Protein AF-A0A4V5UTH3-F1 (afdb_monomer_lite)

Secondary structure (DSSP, 8-state):
-EEEEEEEE-HHHHHHHHHHHHHHHHHHHHHHS-SS--HHHHHHHHHHHHHHHHHHHHHHSEEEEEEEE-SSEEEEEEEE--TT--PPPEEEEGGGEEEEEEE--SSEEEEEEEETTS-EEEEEEETT--SSSHHHHHHHHHHHHHHHHHH-TTSS-PPEEPPPGGGSHHHHHHHHHHHHHHHHHHHHHHH-S-GGG--HHHHHHHHHHHHHHHHHHHHHHHHHHHT--

Structure (mmCIF, N/CA/C/O backbone):
data_AF-A0A4V5UTH3-F1
#
_entry.id   AF-A0A4V5UTH3-F1
#
loop_
_atom_site.group_PDB
_atom_site.id
_atom_site.type_symbol
_atom_site.label_atom_id
_atom_site.label_alt_id
_atom_site.label_comp_id
_atom_site.label_asym_id
_atom_site.label_entity_id
_atom_site.label_seq_id
_atom_site.pdbx_PDB_ins_code
_atom_site.Cartn_x
_atom_site.Cartn_y
_atom_site.Cartn_z
_atom_site.occupancy
_atom_site.B_iso_or_equiv
_atom_site.auth_seq_id
_atom_site.auth_comp_id
_atom_site.auth_asym_id
_atom_site.auth_atom_id
_atom_site.pdbx_PDB_model_num
ATOM 1 N N . MET A 1 1 ? -14.126 13.994 18.804 1.00 90.50 1 MET A N 1
ATOM 2 C CA . MET A 1 1 ? -14.246 13.824 17.344 1.00 90.50 1 MET A CA 1
ATOM 3 C C . MET A 1 1 ? -12.943 14.285 16.730 1.00 90.50 1 MET A C 1
ATOM 5 O O . MET A 1 1 ? -12.523 15.400 17.012 1.00 90.50 1 MET A O 1
ATOM 9 N N . GLU A 1 2 ? -12.288 13.422 15.968 1.00 95.31 2 GLU A N 1
ATOM 10 C CA . GLU A 1 2 ? -11.020 13.719 15.297 1.00 95.31 2 GLU A CA 1
ATOM 11 C C . GLU A 1 2 ? -11.187 13.451 13.804 1.00 95.31 2 GLU A C 1
ATOM 13 O O . GLU A 1 2 ? -11.768 12.434 13.429 1.00 95.31 2 GLU A O 1
ATOM 18 N N . THR A 1 3 ? -10.697 14.357 12.962 1.00 96.88 3 THR A N 1
ATOM 19 C CA . THR A 1 3 ? -10.793 14.242 11.504 1.00 96.88 3 THR A CA 1
ATOM 20 C C . THR A 1 3 ? -9.397 14.265 10.902 1.00 96.88 3 THR A C 1
ATOM 22 O O . THR A 1 3 ? -8.573 15.099 11.273 1.00 96.88 3 THR A O 1
ATOM 25 N N . PHE A 1 4 ? -9.146 13.357 9.963 1.00 97.56 4 PHE A N 1
ATOM 26 C CA . PHE A 1 4 ? -7.851 13.157 9.325 1.00 97.56 4 PHE A CA 1
ATOM 27 C C . PHE A 1 4 ? -8.005 13.200 7.814 1.00 97.56 4 PHE A C 1
ATOM 29 O O . PHE A 1 4 ? -8.786 12.440 7.238 1.00 97.56 4 PHE A O 1
ATOM 36 N N . GLN A 1 5 ? -7.222 14.052 7.162 1.00 97.38 5 GLN A N 1
ATOM 37 C CA . GLN A 1 5 ? -7.173 14.106 5.710 1.00 97.38 5 GLN A CA 1
ATOM 38 C C . GLN A 1 5 ? -5.957 13.334 5.206 1.00 97.38 5 GLN A C 1
ATOM 40 O O . GLN A 1 5 ? -4.813 13.657 5.527 1.00 97.38 5 GLN A O 1
ATOM 45 N N . ILE A 1 6 ? -6.208 12.284 4.426 1.00 96.94 6 ILE A N 1
ATOM 46 C CA . ILE A 1 6 ? -5.198 11.307 4.018 1.00 96.94 6 ILE A CA 1
ATOM 47 C C . ILE A 1 6 ? -5.180 11.176 2.501 1.00 96.94 6 ILE A C 1
ATOM 49 O O . ILE A 1 6 ? -6.219 10.985 1.863 1.00 96.94 6 ILE A O 1
ATOM 53 N N . ARG A 1 7 ? -3.980 11.205 1.916 1.00 95.50 7 ARG A N 1
ATOM 54 C CA . ARG A 1 7 ? -3.784 10.933 0.491 1.00 95.50 7 ARG A CA 1
ATOM 55 C C . ARG A 1 7 ? -3.620 9.438 0.268 1.00 95.50 7 ARG A C 1
ATOM 57 O O . ARG A 1 7 ? -2.515 8.890 0.277 1.00 95.50 7 ARG A O 1
ATOM 64 N N . ALA A 1 8 ? -4.744 8.776 0.027 1.00 94.81 8 ALA A N 1
ATOM 65 C CA . ALA A 1 8 ? -4.757 7.383 -0.375 1.00 94.81 8 ALA A CA 1
ATOM 66 C C . ALA A 1 8 ? -4.017 7.198 -1.711 1.00 94.81 8 ALA A C 1
ATOM 68 O O . ALA A 1 8 ? -4.110 8.004 -2.636 1.00 94.81 8 ALA A O 1
ATOM 69 N N . SER A 1 9 ? -3.270 6.111 -1.820 1.00 94.44 9 SER A N 1
ATOM 70 C CA . SER A 1 9 ? -2.536 5.716 -3.015 1.00 94.44 9 SER A CA 1
ATOM 71 C C . SER A 1 9 ? -3.042 4.371 -3.528 1.00 94.44 9 SER A C 1
ATOM 73 O O . SER A 1 9 ? -3.652 3.601 -2.794 1.00 94.44 9 SER A O 1
ATOM 75 N N . SER A 1 10 ? -2.800 4.058 -4.796 1.00 93.31 10 SER A N 1
ATOM 76 C CA . SER A 1 10 ? -3.068 2.732 -5.355 1.00 93.31 10 SER A CA 1
ATOM 77 C C . SER A 1 10 ? -1.816 2.218 -6.044 1.00 93.31 10 SER A C 1
ATOM 79 O O . SER A 1 10 ? -1.471 2.674 -7.131 1.00 93.31 10 SER A O 1
ATOM 81 N N . TRP A 1 11 ? -1.131 1.252 -5.428 1.00 91.00 11 TRP A N 1
ATOM 82 C CA . TRP A 1 11 ? 0.075 0.661 -6.014 1.00 91.00 11 TRP A CA 1
ATOM 83 C C . TRP A 1 11 ? -0.220 -0.027 -7.359 1.00 91.00 11 TRP A C 1
ATOM 85 O O . TRP A 1 11 ? 0.620 -0.014 -8.252 1.00 91.00 11 TRP A O 1
ATOM 95 N N . VAL A 1 12 ? -1.433 -0.567 -7.538 1.00 91.31 12 VAL A N 1
ATOM 96 C CA . VAL A 1 12 ? -1.862 -1.193 -8.799 1.00 91.31 12 VAL A CA 1
ATOM 97 C C . VAL A 1 12 ? -1.963 -0.145 -9.904 1.00 91.31 12 VAL A C 1
ATOM 99 O O . VAL A 1 12 ? -1.345 -0.304 -10.951 1.00 91.31 12 VAL A O 1
ATOM 102 N N . ILE A 1 13 ? -2.686 0.955 -9.664 1.00 93.06 13 ILE A N 1
ATOM 103 C CA . ILE A 1 13 ? -2.828 2.035 -10.657 1.00 93.06 13 ILE A CA 1
ATOM 104 C C . ILE A 1 13 ? -1.477 2.699 -10.924 1.00 93.06 13 ILE A C 1
ATOM 106 O O . ILE A 1 13 ? -1.188 3.053 -12.066 1.00 93.06 13 ILE A O 1
ATOM 110 N N . TYR A 1 14 ? -0.635 2.818 -9.896 1.00 92.38 14 TYR A N 1
ATOM 111 C CA . TYR A 1 14 ? 0.730 3.312 -10.024 1.00 92.38 14 TYR A CA 1
ATOM 112 C C . TYR A 1 14 ? 1.531 2.466 -11.021 1.00 92.38 14 TYR A C 1
ATOM 114 O O . TYR A 1 14 ? 2.043 3.004 -11.999 1.00 92.38 14 TYR A O 1
ATOM 122 N N . ILE A 1 15 ? 1.584 1.142 -10.832 1.00 90.69 15 ILE A N 1
ATOM 123 C CA . ILE A 1 15 ? 2.311 0.238 -11.737 1.00 90.69 15 ILE A CA 1
ATOM 124 C C . ILE A 1 15 ? 1.692 0.248 -13.136 1.00 90.69 15 ILE A C 1
ATOM 126 O O . ILE A 1 15 ? 2.420 0.364 -14.117 1.00 90.69 15 ILE A O 1
ATOM 130 N N . LEU A 1 16 ? 0.363 0.176 -13.248 1.00 93.19 16 LEU A N 1
ATOM 131 C CA . LEU A 1 16 ? -0.318 0.182 -14.545 1.00 93.19 16 LEU A CA 1
ATOM 132 C C . LEU A 1 16 ? -0.049 1.471 -15.323 1.00 93.19 16 LEU A C 1
ATOM 134 O O . LEU A 1 16 ? 0.238 1.415 -16.517 1.00 93.19 16 LEU A O 1
ATOM 138 N N . THR A 1 17 ? -0.088 2.624 -14.655 1.00 93.44 17 THR A N 1
ATOM 139 C CA . THR A 1 17 ? 0.210 3.917 -15.283 1.00 93.44 17 THR A CA 1
ATOM 140 C C . THR A 1 17 ? 1.672 3.987 -15.704 1.00 93.44 17 THR A C 1
ATOM 142 O O . THR A 1 17 ? 1.956 4.386 -16.828 1.00 93.44 17 THR A O 1
ATOM 145 N N . LEU A 1 18 ? 2.595 3.549 -14.841 1.00 92.94 18 LEU A N 1
ATOM 146 C CA . LEU A 1 18 ? 4.021 3.507 -15.155 1.00 92.94 18 LEU A CA 1
ATOM 147 C C . LEU A 1 18 ? 4.288 2.659 -16.407 1.00 92.94 18 LEU A C 1
ATOM 149 O O . LEU A 1 18 ? 4.918 3.135 -17.348 1.00 92.94 18 LEU A O 1
ATOM 153 N N . LEU A 1 19 ? 3.764 1.430 -16.440 1.00 92.50 19 LEU A N 1
ATOM 154 C CA . LEU A 1 19 ? 3.909 0.532 -17.584 1.00 92.50 19 LEU A CA 1
ATOM 155 C C . LEU A 1 19 ? 3.284 1.134 -18.842 1.00 92.50 19 LEU A C 1
ATOM 157 O O . LEU A 1 19 ? 3.917 1.134 -19.892 1.00 92.50 19 LEU A O 1
ATOM 161 N N . THR A 1 20 ? 2.077 1.692 -18.735 1.00 93.44 20 THR A N 1
ATOM 162 C CA . THR A 1 20 ? 1.381 2.300 -19.876 1.00 93.44 20 THR A CA 1
ATOM 163 C C . THR A 1 20 ? 2.194 3.445 -20.471 1.00 93.44 20 THR A C 1
ATOM 165 O O . THR A 1 20 ? 2.377 3.484 -21.683 1.00 93.44 20 THR A O 1
ATOM 168 N N . VAL A 1 21 ? 2.734 4.343 -19.641 1.00 93.81 21 VAL A N 1
ATOM 169 C CA . VAL A 1 21 ? 3.547 5.469 -20.125 1.00 93.81 21 VAL A CA 1
ATOM 170 C C . VAL A 1 21 ? 4.847 4.988 -20.762 1.00 93.81 21 VAL A C 1
ATOM 172 O O . VAL A 1 21 ? 5.210 5.483 -21.826 1.00 93.81 21 VAL A O 1
ATOM 175 N N . ILE A 1 22 ? 5.529 4.011 -20.157 1.00 90.75 22 ILE A N 1
ATOM 176 C CA . ILE A 1 22 ? 6.773 3.465 -20.711 1.00 90.75 22 ILE A CA 1
ATOM 177 C C . ILE A 1 22 ? 6.501 2.785 -22.054 1.00 90.75 22 ILE A C 1
ATOM 179 O O . ILE A 1 22 ? 7.121 3.146 -23.048 1.00 90.75 22 ILE A O 1
ATOM 183 N N . PHE A 1 23 ? 5.550 1.850 -22.124 1.00 92.31 23 PHE A N 1
ATOM 184 C CA . PHE A 1 23 ? 5.283 1.103 -23.353 1.00 92.31 23 PHE A CA 1
ATOM 185 C C . PHE A 1 23 ? 4.716 1.984 -24.465 1.00 92.31 23 PHE A C 1
ATOM 187 O O . PHE A 1 23 ? 5.217 1.932 -25.587 1.00 92.31 23 PHE A O 1
ATOM 194 N N . ALA A 1 24 ? 3.711 2.815 -24.170 1.00 92.50 24 ALA A N 1
ATOM 195 C CA . ALA A 1 24 ? 3.137 3.711 -25.170 1.00 92.50 24 ALA A CA 1
ATOM 196 C C . ALA A 1 24 ? 4.160 4.759 -25.622 1.00 92.50 24 ALA A C 1
ATOM 198 O O . ALA A 1 24 ? 4.296 5.015 -26.816 1.00 92.50 24 ALA A O 1
ATOM 199 N N . GLY A 1 25 ? 4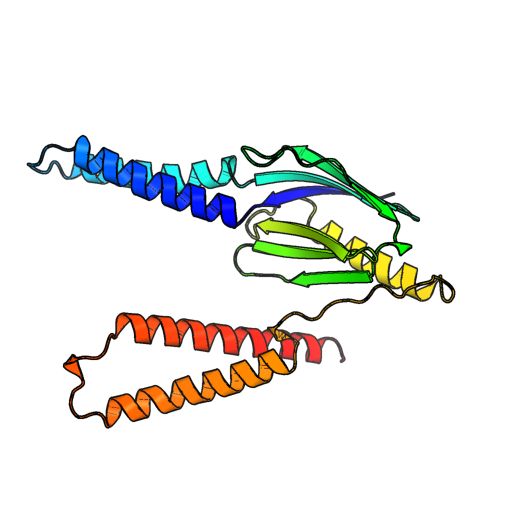.929 5.315 -24.684 1.00 89.81 25 GLY A N 1
ATOM 200 C CA . GLY A 1 25 ? 5.989 6.270 -24.974 1.00 89.81 25 GLY A CA 1
ATOM 201 C C . GLY A 1 25 ? 7.100 5.675 -25.837 1.00 89.81 25 GLY A C 1
ATOM 202 O O . GLY A 1 25 ? 7.508 6.292 -26.818 1.00 89.81 25 GLY A O 1
ATOM 203 N N . SER A 1 26 ? 7.555 4.457 -25.531 1.00 85.69 26 SER A N 1
ATOM 204 C CA . SER A 1 26 ? 8.548 3.746 -26.341 1.00 85.69 26 SER A CA 1
ATOM 205 C C . SER A 1 26 ? 8.012 3.384 -27.726 1.00 85.69 26 SER A C 1
ATOM 207 O O . SER A 1 26 ? 8.719 3.588 -28.709 1.00 85.69 26 SER A O 1
ATOM 209 N N . ALA A 1 27 ? 6.770 2.901 -27.831 1.00 88.31 27 ALA A N 1
ATOM 210 C CA . ALA A 1 27 ? 6.146 2.588 -29.117 1.00 88.31 27 ALA A CA 1
ATOM 211 C C . ALA A 1 27 ? 6.010 3.839 -30.000 1.00 88.31 27 ALA A C 1
ATOM 213 O O . ALA A 1 27 ? 6.376 3.804 -31.174 1.00 88.31 27 ALA A O 1
ATOM 214 N N . LEU A 1 28 ? 5.565 4.962 -29.423 1.00 86.94 28 LEU A N 1
ATOM 215 C CA . LEU A 1 28 ? 5.524 6.258 -30.106 1.00 86.94 28 LEU A CA 1
ATOM 216 C C . LEU A 1 28 ? 6.922 6.731 -30.505 1.00 86.94 28 LEU A C 1
ATOM 218 O O . LEU A 1 28 ? 7.105 7.214 -31.617 1.00 86.94 28 LEU A O 1
ATOM 222 N N . GLY A 1 29 ? 7.918 6.553 -29.635 1.00 85.00 29 GLY A N 1
ATOM 223 C CA . GLY A 1 29 ? 9.313 6.853 -29.945 1.00 85.00 29 GLY A CA 1
ATOM 224 C C . GLY A 1 29 ? 9.813 6.083 -31.165 1.00 85.00 29 GLY A C 1
ATOM 225 O O . GLY A 1 29 ? 10.377 6.686 -32.067 1.00 85.00 29 GLY A O 1
ATOM 226 N N . ILE A 1 30 ? 9.551 4.777 -31.239 1.00 83.31 30 ILE A N 1
ATOM 227 C CA . ILE A 1 30 ? 9.935 3.941 -32.388 1.00 83.31 30 ILE A CA 1
ATOM 228 C C . ILE A 1 30 ? 9.188 4.363 -33.660 1.00 83.31 30 ILE A C 1
ATOM 230 O O . ILE A 1 30 ? 9.788 4.411 -34.728 1.00 83.31 30 ILE A O 1
ATOM 234 N N . ALA A 1 31 ? 7.894 4.672 -33.554 1.00 84.44 31 ALA A N 1
ATOM 235 C CA . ALA A 1 31 ? 7.072 5.044 -34.704 1.00 84.44 31 ALA A CA 1
ATOM 236 C C . ALA A 1 31 ? 7.422 6.428 -35.279 1.00 84.44 31 ALA A C 1
ATOM 238 O O . ALA A 1 31 ? 7.286 6.642 -36.481 1.00 84.44 31 ALA A O 1
ATOM 239 N N . LEU A 1 32 ? 7.843 7.370 -34.428 1.00 81.19 32 LEU A N 1
ATOM 240 C CA . LEU A 1 32 ? 8.083 8.766 -34.806 1.00 81.19 32 LEU A CA 1
ATOM 241 C C . LEU A 1 32 ? 9.560 9.090 -35.067 1.00 81.19 32 LEU A C 1
ATOM 243 O O . LEU A 1 32 ? 9.848 10.072 -35.752 1.00 81.19 32 LEU A O 1
ATOM 247 N N . LEU A 1 33 ? 10.505 8.310 -34.533 1.00 78.38 33 LEU A N 1
ATOM 248 C CA . LEU A 1 33 ? 11.927 8.537 -34.779 1.00 78.38 33 LEU A CA 1
ATOM 249 C C . LEU A 1 33 ? 12.336 7.931 -36.131 1.00 78.38 33 LEU A C 1
ATOM 251 O O . LEU A 1 33 ? 12.177 6.725 -36.331 1.00 78.38 33 LEU A O 1
ATOM 255 N N . PRO A 1 34 ? 12.906 8.721 -37.060 1.00 66.12 34 PRO A N 1
ATOM 256 C CA . PRO A 1 34 ? 13.440 8.172 -38.298 1.00 66.12 34 PRO A CA 1
ATOM 257 C C . PRO A 1 34 ? 14.529 7.136 -37.988 1.00 66.12 34 PRO A C 1
ATOM 259 O O . PRO A 1 34 ? 15.362 7.327 -37.102 1.00 66.12 34 PRO A O 1
ATOM 262 N N . THR A 1 35 ? 14.553 6.047 -38.761 1.00 61.03 35 THR A N 1
ATOM 263 C CA . THR A 1 35 ? 15.472 4.903 -38.593 1.00 61.03 35 THR A CA 1
ATOM 264 C C . THR A 1 35 ? 16.959 5.276 -38.659 1.00 61.03 35 THR A C 1
ATOM 266 O O . THR A 1 35 ? 17.807 4.496 -38.230 1.00 61.03 35 THR A O 1
ATOM 269 N N . LYS A 1 36 ? 17.297 6.478 -39.148 1.00 61.94 36 LYS A N 1
ATOM 270 C CA . LYS A 1 36 ? 18.638 7.066 -39.053 1.00 61.94 36 LYS A CA 1
ATOM 271 C C . LYS A 1 36 ? 18.697 8.007 -37.849 1.00 61.94 36 LYS A C 1
ATOM 273 O O . LYS A 1 36 ? 18.163 9.113 -37.877 1.00 61.94 36 LYS A O 1
ATOM 278 N N . GLY A 1 37 ? 19.332 7.504 -36.792 1.00 65.44 37 GLY A N 1
ATOM 279 C CA . GLY A 1 37 ? 19.343 8.070 -35.450 1.00 65.44 37 GLY A CA 1
ATOM 280 C C . GLY A 1 37 ? 19.778 9.531 -35.371 1.00 65.44 37 GLY A C 1
ATOM 281 O O . GLY A 1 37 ? 20.871 9.900 -35.791 1.00 65.44 37 GLY A O 1
ATOM 282 N N . ASN A 1 38 ? 18.926 10.337 -34.741 1.00 79.88 38 ASN A N 1
ATOM 283 C CA . ASN A 1 38 ? 19.264 11.648 -34.206 1.00 79.88 38 ASN A CA 1
ATOM 284 C C . ASN A 1 38 ? 19.330 11.519 -32.668 1.00 79.88 38 ASN A C 1
ATOM 286 O O . ASN A 1 38 ? 18.280 11.553 -32.015 1.00 79.88 38 ASN A O 1
ATOM 290 N N . PRO A 1 39 ? 20.527 11.305 -32.079 1.00 82.62 39 PRO A N 1
ATOM 291 C CA . PRO A 1 39 ? 20.670 11.035 -30.648 1.00 82.62 39 PRO A CA 1
ATOM 292 C C . PRO A 1 39 ? 20.022 12.098 -29.740 1.00 82.62 39 PRO A C 1
ATOM 294 O O . PRO A 1 39 ? 19.340 11.702 -28.795 1.00 82.62 39 PRO A O 1
ATOM 297 N N . PRO A 1 40 ? 20.121 13.415 -30.028 1.00 87.25 40 PRO A N 1
ATOM 298 C CA . PRO A 1 40 ? 19.380 14.443 -29.295 1.00 87.25 40 PRO A CA 1
ATOM 299 C C . PRO A 1 40 ? 17.872 14.191 -29.162 1.00 87.25 40 PRO A C 1
ATOM 301 O O . PRO A 1 40 ? 17.319 14.343 -28.073 1.00 87.25 40 PRO A O 1
ATOM 304 N N . VAL A 1 41 ? 17.197 13.774 -30.237 1.00 84.25 41 VAL A N 1
ATOM 305 C CA . VAL A 1 41 ? 15.740 13.550 -30.213 1.00 84.25 41 VAL A CA 1
ATOM 306 C C . VAL A 1 41 ? 15.400 12.303 -29.393 1.00 84.25 41 VAL A C 1
ATOM 308 O O . VAL A 1 41 ? 14.452 12.318 -28.610 1.00 84.25 41 VAL A O 1
ATOM 311 N N . ALA A 1 42 ? 16.207 11.243 -29.502 1.00 83.81 42 ALA A N 1
ATOM 312 C CA . ALA A 1 42 ? 16.041 10.036 -28.691 1.00 83.81 42 ALA A CA 1
ATOM 313 C C . ALA A 1 42 ? 16.224 10.319 -27.186 1.00 83.81 42 ALA A C 1
ATOM 315 O O . ALA A 1 42 ? 15.452 9.827 -26.357 1.00 83.81 42 ALA A O 1
ATOM 316 N N . ILE A 1 43 ? 17.201 11.159 -26.830 1.00 87.56 43 ILE A N 1
ATOM 317 C CA . ILE A 1 43 ? 17.418 11.614 -25.450 1.00 87.56 43 ILE A CA 1
ATOM 318 C C . ILE A 1 43 ? 16.214 12.428 -24.963 1.00 87.56 43 ILE A C 1
ATOM 320 O O . ILE A 1 43 ? 15.677 12.133 -23.896 1.00 87.56 43 ILE A O 1
ATOM 324 N N . ALA A 1 44 ? 15.745 13.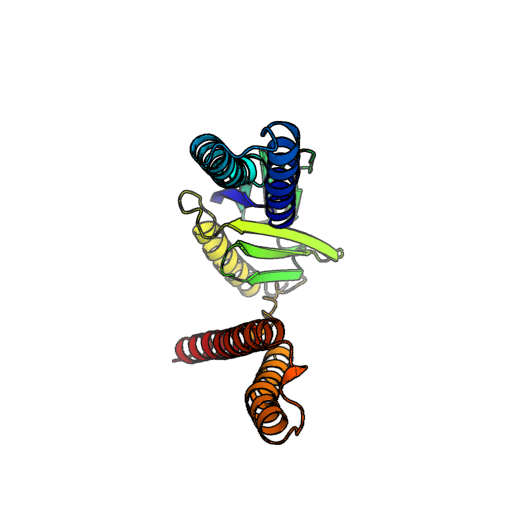403 -25.749 1.00 89.06 44 ALA A N 1
ATOM 325 C CA . ALA A 1 44 ? 14.588 14.222 -25.390 1.00 89.06 44 ALA A CA 1
ATOM 326 C C . ALA A 1 44 ? 13.329 13.369 -25.156 1.00 89.06 44 ALA A C 1
ATOM 328 O O . ALA A 1 44 ? 12.657 13.529 -24.139 1.00 89.06 44 ALA A O 1
ATOM 329 N N . MET A 1 45 ? 13.053 12.402 -26.037 1.00 88.06 45 MET A N 1
ATOM 330 C CA . MET A 1 45 ? 11.944 11.458 -25.869 1.00 88.06 45 MET A CA 1
ATOM 331 C C . MET A 1 45 ? 12.087 10.621 -24.599 1.00 88.06 45 MET A C 1
ATOM 333 O O . MET A 1 45 ? 11.120 10.454 -23.862 1.00 88.06 45 MET A O 1
ATOM 337 N N . THR A 1 46 ? 13.293 10.139 -24.295 1.00 88.25 46 THR A N 1
ATOM 338 C CA . THR A 1 46 ? 13.553 9.376 -23.066 1.00 88.25 46 THR A CA 1
ATOM 339 C C . THR A 1 46 ? 13.257 10.215 -21.821 1.00 88.25 46 THR A C 1
ATOM 341 O O . THR A 1 46 ? 12.590 9.738 -20.903 1.00 88.25 46 THR A O 1
ATOM 344 N N . ILE A 1 47 ? 13.675 11.485 -21.805 1.00 92.25 47 ILE A N 1
ATOM 345 C CA . ILE A 1 47 ? 13.372 12.425 -20.716 1.00 92.25 47 ILE A CA 1
ATOM 346 C C . ILE A 1 47 ? 11.859 12.624 -20.581 1.00 92.25 47 ILE A C 1
ATOM 348 O O . ILE A 1 47 ? 11.339 12.577 -19.467 1.00 92.25 47 ILE A O 1
ATOM 352 N N . VAL A 1 48 ? 11.140 12.794 -21.695 1.00 92.31 48 VAL A N 1
ATOM 353 C CA . VAL A 1 48 ? 9.676 12.941 -21.694 1.00 92.31 48 VAL A CA 1
ATOM 354 C C . VAL A 1 48 ? 8.987 11.682 -21.170 1.00 92.31 48 VAL A C 1
ATOM 356 O O . VAL A 1 48 ? 8.048 11.800 -20.390 1.00 92.31 48 VAL A O 1
ATOM 359 N N . ILE A 1 49 ? 9.454 10.484 -21.528 1.00 92.25 49 ILE A N 1
ATOM 360 C CA . ILE A 1 49 ? 8.887 9.220 -21.034 1.00 92.25 49 ILE A CA 1
ATOM 361 C C . ILE A 1 49 ? 9.120 9.078 -19.529 1.00 92.25 49 ILE A C 1
ATOM 363 O O . ILE A 1 49 ? 8.182 8.782 -18.792 1.00 92.25 49 ILE A O 1
ATOM 367 N N . ILE A 1 50 ? 10.346 9.317 -19.054 1.00 91.12 50 ILE A N 1
ATOM 368 C CA . ILE A 1 50 ? 10.687 9.214 -17.628 1.00 91.12 50 ILE A CA 1
ATOM 369 C C . ILE A 1 50 ? 9.919 10.263 -16.816 1.00 91.12 50 ILE A C 1
ATOM 371 O O . ILE A 1 50 ? 9.277 9.927 -15.818 1.00 91.12 50 ILE A O 1
ATOM 375 N N . GLY A 1 51 ? 9.940 11.523 -17.259 1.00 93.00 51 GLY A N 1
ATOM 376 C CA . GLY A 1 51 ? 9.193 12.610 -16.632 1.00 93.00 51 GLY A CA 1
ATOM 377 C C . GLY A 1 51 ? 7.691 12.333 -16.650 1.00 93.00 51 GLY A C 1
ATOM 378 O O . GLY A 1 51 ? 7.033 12.395 -15.614 1.00 93.00 51 GLY A O 1
ATOM 379 N N . GLY A 1 52 ? 7.155 11.931 -17.800 1.00 93.06 52 GLY A N 1
ATOM 380 C CA . GLY A 1 52 ? 5.761 11.541 -17.971 1.00 93.06 52 GLY A CA 1
ATOM 381 C C . GLY A 1 52 ? 5.357 10.414 -17.026 1.00 93.06 52 GLY A C 1
ATOM 382 O O . GLY A 1 52 ? 4.334 10.529 -16.360 1.00 93.06 52 GLY A O 1
ATOM 383 N N . ALA A 1 53 ? 6.170 9.364 -16.887 1.00 92.12 53 ALA A N 1
ATOM 384 C CA . ALA A 1 53 ? 5.887 8.256 -15.977 1.00 92.12 53 ALA A CA 1
ATOM 385 C C . ALA A 1 53 ? 5.874 8.726 -14.513 1.00 92.12 53 ALA A C 1
ATOM 387 O O . ALA A 1 53 ? 4.973 8.373 -13.745 1.00 92.12 53 ALA A O 1
ATOM 388 N N . PHE A 1 54 ? 6.829 9.577 -14.130 1.00 89.06 54 PHE A N 1
ATOM 389 C CA . PHE A 1 54 ? 6.898 10.144 -12.785 1.00 89.06 54 PHE A CA 1
ATOM 390 C C . PHE A 1 54 ? 5.681 11.021 -12.453 1.00 89.06 54 PHE A C 1
ATOM 392 O O . PHE A 1 54 ? 5.075 10.868 -11.391 1.00 89.06 54 PHE A O 1
ATOM 399 N N . TYR A 1 55 ? 5.284 11.921 -13.355 1.00 91.25 55 TYR A N 1
ATOM 400 C CA . TYR A 1 55 ? 4.160 12.825 -13.114 1.00 91.25 55 TYR A CA 1
ATOM 401 C C . TYR A 1 55 ? 2.805 12.131 -13.274 1.00 91.25 55 TYR A C 1
ATOM 403 O O . TYR A 1 55 ? 1.951 12.284 -12.404 1.00 91.25 55 TYR A O 1
ATOM 411 N N . ALA A 1 56 ? 2.600 11.326 -14.319 1.00 92.38 56 ALA A N 1
ATOM 412 C CA . ALA A 1 56 ? 1.32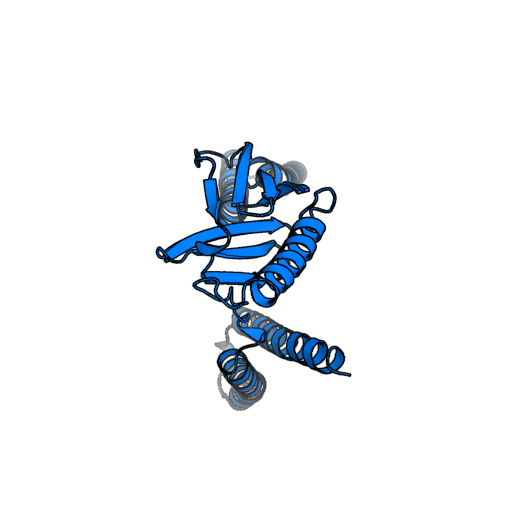0 10.666 -14.579 1.00 92.38 56 ALA A CA 1
ATOM 413 C C . ALA A 1 56 ? 0.898 9.768 -13.413 1.00 92.38 56 ALA A C 1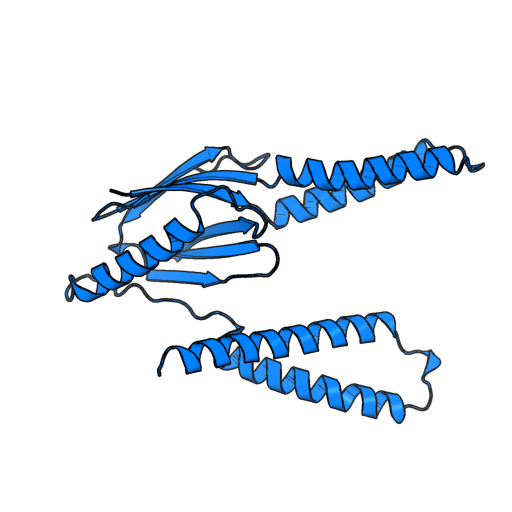
ATOM 415 O O . ALA A 1 56 ? -0.240 9.848 -12.956 1.00 92.38 56 ALA A O 1
ATOM 416 N N . THR A 1 57 ? 1.826 8.981 -12.860 1.00 90.25 57 THR A N 1
ATOM 417 C CA . THR A 1 57 ? 1.541 8.121 -11.700 1.00 90.25 57 THR A CA 1
ATOM 418 C C . THR A 1 57 ? 1.101 8.915 -10.470 1.00 90.25 57 THR A C 1
ATOM 420 O O . THR A 1 57 ? 0.270 8.446 -9.693 1.00 90.25 57 THR A O 1
ATOM 423 N N . ARG A 1 58 ? 1.599 10.146 -10.299 1.00 86.25 58 ARG A N 1
ATOM 424 C CA . ARG A 1 58 ? 1.188 11.043 -9.214 1.00 86.25 58 ARG A CA 1
ATOM 425 C C . ARG A 1 58 ? -0.255 11.526 -9.367 1.00 86.25 58 ARG A C 1
ATOM 427 O O . ARG A 1 58 ? -0.909 11.743 -8.350 1.00 86.25 58 ARG A O 1
ATOM 434 N N . PHE A 1 59 ? -0.737 11.693 -10.596 1.00 87.00 59 PHE A N 1
ATOM 435 C CA . PHE A 1 59 ? -2.103 12.140 -10.875 1.00 87.00 59 PHE A CA 1
ATOM 436 C C . PHE A 1 59 ? -3.111 10.991 -10.894 1.00 87.00 59 PHE A C 1
ATOM 438 O O . PHE A 1 59 ? -4.213 11.144 -10.380 1.00 87.00 59 PHE A O 1
ATOM 445 N N . THR A 1 60 ? -2.752 9.834 -11.449 1.00 90.81 60 THR A N 1
ATOM 446 C CA . THR A 1 60 ? -3.698 8.719 -11.620 1.00 90.81 60 THR A CA 1
ATOM 447 C C . THR A 1 60 ? -3.840 7.863 -10.365 1.00 90.81 60 THR A C 1
ATOM 449 O O . THR A 1 60 ? -4.930 7.379 -10.061 1.00 90.81 60 THR A O 1
ATOM 452 N N . ALA A 1 61 ? -2.744 7.661 -9.625 1.00 92.38 61 ALA A N 1
ATOM 453 C CA . ALA A 1 61 ? -2.677 6.693 -8.535 1.00 92.38 61 ALA A CA 1
ATOM 454 C C . ALA A 1 61 ? -2.934 7.296 -7.149 1.00 92.38 61 ALA A C 1
ATOM 456 O O . ALA A 1 61 ? -2.669 6.625 -6.150 1.00 92.38 61 ALA A O 1
ATOM 457 N N . ARG A 1 62 ? -3.418 8.541 -7.073 1.00 92.69 62 ARG A N 1
ATOM 458 C CA . ARG A 1 62 ? -3.734 9.232 -5.818 1.00 92.69 62 ARG A CA 1
ATOM 459 C C . ARG A 1 62 ? -5.227 9.506 -5.700 1.00 92.69 62 ARG A C 1
ATOM 461 O O . ARG A 1 62 ? -5.892 9.805 -6.681 1.00 92.69 62 ARG A O 1
ATOM 468 N N . ALA A 1 63 ? -5.711 9.421 -4.474 1.00 94.25 63 ALA A N 1
ATOM 469 C CA . ALA A 1 63 ? -7.051 9.772 -4.046 1.00 94.25 63 ALA A CA 1
ATOM 470 C C . ALA A 1 63 ? -6.948 10.557 -2.730 1.00 94.25 63 ALA A C 1
ATOM 472 O O . ALA A 1 63 ? -5.912 10.536 -2.062 1.00 94.25 63 ALA A O 1
ATOM 473 N N . MET A 1 64 ? -8.012 11.260 -2.362 1.00 95.38 64 MET A N 1
ATOM 474 C CA . MET A 1 64 ? -8.086 12.026 -1.123 1.00 95.38 64 MET A CA 1
ATOM 475 C C . MET A 1 64 ? -9.238 11.484 -0.287 1.00 95.38 64 MET A C 1
ATOM 477 O O . MET A 1 64 ? -10.373 11.420 -0.756 1.00 95.38 64 MET A O 1
ATOM 481 N N . THR A 1 65 ? -8.937 11.083 0.941 1.00 96.62 65 THR A N 1
ATOM 482 C CA . THR A 1 65 ? -9.912 10.522 1.876 1.00 96.62 65 THR A CA 1
ATOM 483 C C . THR A 1 65 ? -9.940 11.330 3.156 1.00 96.62 65 THR A C 1
ATOM 485 O O . THR A 1 65 ? -8.889 11.742 3.645 1.00 96.62 65 THR A O 1
ATOM 488 N N . GLU A 1 66 ? -11.126 11.506 3.711 1.00 97.81 66 GLU A N 1
ATOM 489 C CA . GLU A 1 66 ? -11.346 12.071 5.033 1.00 97.81 66 GLU A CA 1
ATOM 490 C C . GLU A 1 66 ? -11.816 10.954 5.960 1.00 97.81 66 GLU A C 1
ATOM 492 O O . GLU A 1 66 ? -12.781 10.254 5.658 1.00 97.81 66 GLU A O 1
ATOM 497 N N . TRP A 1 67 ? -11.095 10.762 7.059 1.00 97.56 67 TRP A N 1
ATOM 498 C CA . TRP A 1 67 ? -11.431 9.796 8.094 1.00 97.56 67 TRP A CA 1
ATOM 499 C C . TRP A 1 67 ? -11.846 10.549 9.344 1.00 97.56 67 TRP A C 1
ATOM 501 O O . TRP A 1 67 ? -11.044 11.294 9.903 1.00 97.56 67 TRP A O 1
ATOM 511 N N . THR A 1 68 ? -13.071 10.334 9.800 1.00 97.56 68 THR A N 1
ATOM 512 C CA . THR A 1 68 ? -13.574 10.915 11.041 1.00 97.56 68 THR A CA 1
ATOM 513 C C . THR A 1 68 ? -13.756 9.814 12.067 1.00 97.56 68 THR A C 1
ATOM 515 O O . THR A 1 68 ? -14.499 8.861 11.849 1.00 97.56 68 THR A O 1
ATOM 518 N N . ILE A 1 69 ? -13.067 9.957 13.196 1.00 95.69 69 ILE A N 1
ATOM 519 C CA . ILE A 1 69 ? -13.145 9.051 14.333 1.00 95.69 69 ILE A CA 1
ATOM 520 C C . ILE A 1 69 ? -13.964 9.718 15.441 1.00 95.69 69 ILE A C 1
ATOM 522 O O . ILE A 1 69 ? -13.618 10.792 15.955 1.00 95.69 69 ILE A O 1
ATOM 526 N N . THR A 1 70 ? -15.059 9.066 15.821 1.00 93.19 70 THR A N 1
ATOM 527 C CA . THR A 1 70 ? -15.904 9.448 16.958 1.00 93.19 70 THR A CA 1
ATOM 528 C C . THR A 1 70 ? -15.799 8.405 18.075 1.00 93.19 70 THR A C 1
ATOM 530 O O . THR A 1 70 ? -14.988 7.479 18.007 1.00 93.19 70 THR A O 1
ATOM 533 N N . GLU A 1 71 ? -16.591 8.568 19.134 1.00 88.88 71 GLU A N 1
ATOM 534 C CA . GLU A 1 71 ? -16.634 7.597 20.231 1.00 88.88 71 GLU A CA 1
ATOM 535 C C . GLU A 1 71 ? -17.213 6.246 19.793 1.00 88.88 71 GLU A C 1
ATOM 537 O O . GLU A 1 71 ? -16.715 5.220 20.240 1.00 88.88 71 GLU A O 1
ATOM 542 N N . ASN A 1 72 ? -18.181 6.236 18.867 1.00 88.81 72 ASN A N 1
ATOM 543 C CA . ASN A 1 72 ? -18.953 5.033 18.524 1.00 88.81 72 ASN A CA 1
ATOM 544 C C . ASN A 1 72 ? -18.726 4.538 17.089 1.00 88.81 72 ASN A C 1
ATOM 546 O O . ASN A 1 72 ? -18.889 3.349 16.809 1.00 88.81 72 ASN A O 1
ATOM 550 N N . GLU A 1 73 ? -18.354 5.437 16.181 1.00 94.19 73 GLU A N 1
ATOM 551 C CA . GLU A 1 73 ? -18.283 5.160 14.747 1.00 94.19 73 GLU A CA 1
ATOM 552 C C . GLU A 1 73 ? -17.057 5.779 14.075 1.00 94.19 73 GLU A C 1
ATOM 554 O O . GLU A 1 73 ? -16.464 6.760 14.550 1.00 94.19 73 GLU A O 1
ATOM 559 N N . ILE A 1 74 ? -16.715 5.193 12.931 1.00 95.75 74 ILE A N 1
ATOM 560 C CA . ILE A 1 74 ? -15.673 5.648 12.025 1.00 95.75 74 ILE A CA 1
ATOM 561 C C . ILE A 1 74 ? -16.301 5.894 10.661 1.00 95.75 74 ILE A C 1
ATOM 563 O O . ILE A 1 74 ? -16.845 4.986 10.028 1.00 95.75 74 ILE A O 1
ATOM 567 N N . GLN A 1 75 ? -16.160 7.126 10.187 1.00 97.12 75 GLN A N 1
ATOM 568 C CA . GLN A 1 75 ? -16.638 7.547 8.879 1.00 97.12 75 GLN A CA 1
ATOM 569 C C . GLN A 1 75 ? -15.454 7.723 7.927 1.00 97.12 75 GLN A C 1
ATOM 571 O O . GLN A 1 75 ? -14.454 8.354 8.270 1.00 97.12 75 GLN A O 1
ATOM 576 N N . LEU A 1 76 ? -15.576 7.180 6.720 1.00 97.00 76 LEU A N 1
ATOM 577 C CA . LEU A 1 76 ? -14.643 7.349 5.613 1.00 97.00 76 LEU A CA 1
ATOM 578 C C . LEU A 1 76 ? -15.370 8.030 4.458 1.00 97.00 76 LEU A C 1
ATOM 580 O O . LEU A 1 76 ? -16.280 7.447 3.869 1.00 97.00 76 LEU A O 1
ATOM 584 N N . ARG A 1 77 ? -14.909 9.223 4.088 1.00 97.12 77 ARG A N 1
ATOM 585 C CA . ARG A 1 77 ? -15.420 9.977 2.944 1.00 97.12 77 ARG A CA 1
ATOM 586 C C . ARG A 1 77 ? -14.374 10.115 1.849 1.00 97.12 77 ARG A C 1
ATOM 588 O O . ARG A 1 77 ? -13.206 10.398 2.126 1.00 97.12 77 ARG A O 1
ATOM 595 N N . TRP A 1 78 ? -14.778 9.946 0.595 1.00 96.06 78 TRP A N 1
ATOM 596 C CA . TRP A 1 78 ? -13.905 10.152 -0.561 1.00 96.06 78 TRP A CA 1
ATOM 597 C C . TRP A 1 78 ? -14.014 11.597 -1.056 1.00 96.06 78 TRP A C 1
ATOM 599 O O . TRP A 1 78 ? -14.913 11.941 -1.816 1.00 96.06 78 TRP A O 1
ATOM 609 N N . LEU A 1 79 ? -13.060 12.447 -0.663 1.00 95.25 79 LEU A N 1
ATOM 610 C CA . LEU A 1 79 ? -12.951 13.826 -1.162 1.00 95.25 79 LEU A CA 1
ATOM 611 C C . LEU A 1 79 ? -12.466 13.877 -2.620 1.00 95.25 79 LEU A C 1
ATOM 613 O O . LEU A 1 79 ? -12.775 14.804 -3.361 1.00 95.25 79 LEU A O 1
ATOM 617 N N . GLY A 1 80 ? -11.682 12.879 -3.029 1.00 92.94 80 GLY A N 1
ATOM 618 C CA . GLY A 1 80 ? -11.218 12.698 -4.399 1.00 92.94 80 GLY A CA 1
ATOM 619 C C . GLY A 1 80 ? -10.931 11.228 -4.665 1.00 92.94 80 GLY A C 1
ATOM 620 O O . GLY A 1 80 ? -10.393 10.534 -3.804 1.00 92.94 80 GLY A O 1
ATOM 621 N N . GLN A 1 81 ? -11.295 10.742 -5.847 1.00 92.75 81 GLN A N 1
ATOM 622 C CA . GLN A 1 81 ? -11.230 9.321 -6.187 1.00 92.75 81 GLN A CA 1
ATOM 623 C C . GLN A 1 81 ? -10.069 9.003 -7.125 1.00 92.75 81 GLN A C 1
ATOM 625 O O . GLN A 1 81 ? -9.548 9.875 -7.816 1.00 92.75 81 GLN A O 1
ATOM 630 N N . PHE A 1 82 ? -9.689 7.727 -7.170 1.00 92.25 82 PHE A N 1
ATOM 631 C CA . PHE A 1 82 ? -8.786 7.242 -8.207 1.00 92.25 82 PHE A CA 1
ATOM 632 C C . PHE A 1 82 ? -9.442 7.355 -9.585 1.00 92.25 82 PHE A C 1
ATOM 634 O O . PHE A 1 82 ? -10.666 7.272 -9.709 1.00 92.25 82 PHE A O 1
ATOM 641 N N . ILE A 1 83 ? -8.623 7.461 -10.632 1.00 88.56 83 ILE A N 1
ATOM 642 C CA . ILE A 1 83 ? -9.136 7.459 -12.003 1.00 88.56 83 ILE A CA 1
ATOM 643 C C . ILE A 1 83 ? -9.979 6.193 -12.257 1.00 88.56 83 ILE A C 1
ATOM 645 O O . ILE A 1 83 ? -9.612 5.090 -11.837 1.00 88.56 83 ILE A O 1
ATOM 649 N N . PHE A 1 84 ? -11.137 6.366 -12.898 1.00 86.69 84 PHE A N 1
ATOM 650 C CA . PHE A 1 84 ? -12.117 5.307 -13.191 1.00 86.69 84 PHE A CA 1
ATOM 651 C C . PHE A 1 84 ? -12.712 4.579 -11.971 1.00 86.69 84 PHE A C 1
ATOM 653 O O . PHE A 1 84 ? -13.221 3.469 -12.110 1.00 86.69 84 PHE A O 1
ATOM 660 N N . HIS A 1 85 ? -12.667 5.177 -10.777 1.00 87.69 85 HIS A N 1
ATOM 661 C CA . HIS A 1 85 ? -13.315 4.628 -9.585 1.00 87.69 85 HIS A CA 1
ATOM 662 C C . HIS A 1 85 ? -14.453 5.532 -9.105 1.00 87.69 85 HIS A C 1
ATOM 664 O O . HIS A 1 85 ? -14.360 6.754 -9.181 1.00 87.69 85 HIS A O 1
ATOM 670 N N . ASN A 1 86 ? -15.511 4.906 -8.586 1.00 90.56 86 ASN A N 1
ATOM 671 C CA . ASN A 1 86 ? -16.601 5.573 -7.879 1.00 90.56 86 ASN A CA 1
ATOM 672 C C . ASN A 1 86 ? -16.984 4.757 -6.635 1.00 90.56 86 ASN A C 1
ATOM 674 O O . ASN A 1 86 ? -17.960 4.010 -6.614 1.00 90.56 86 ASN A O 1
ATOM 678 N N . LYS A 1 87 ? -16.121 4.808 -5.626 1.00 91.12 87 LYS A N 1
ATOM 679 C CA . LYS A 1 87 ? -16.315 4.176 -4.327 1.00 91.12 87 LYS A CA 1
ATOM 680 C C . LYS A 1 87 ? -17.289 5.005 -3.489 1.00 91.12 87 LYS A C 1
ATOM 682 O O . LYS A 1 87 ? -17.135 6.225 -3.453 1.00 91.12 87 LYS A O 1
ATOM 687 N N . PRO A 1 88 ? -18.246 4.363 -2.805 1.00 93.38 88 PRO A N 1
ATOM 688 C CA . PRO A 1 88 ? -19.111 5.056 -1.869 1.00 93.38 88 PRO A CA 1
ATOM 689 C C . PRO A 1 88 ? -18.347 5.422 -0.593 1.00 93.38 88 PRO A C 1
ATOM 691 O O . PRO A 1 88 ? -17.355 4.775 -0.229 1.00 93.38 88 PRO A O 1
ATOM 694 N N . ASP A 1 89 ? -18.857 6.436 0.095 1.00 96.00 89 ASP A N 1
ATOM 695 C CA . ASP A 1 89 ? -18.492 6.727 1.477 1.00 96.00 89 ASP A CA 1
ATOM 696 C C . ASP A 1 89 ? -18.918 5.558 2.377 1.00 96.00 89 ASP A C 1
ATOM 698 O O . ASP A 1 89 ? -19.898 4.859 2.103 1.00 96.00 89 ASP A O 1
ATOM 702 N N . LEU A 1 90 ? -18.153 5.314 3.438 1.00 95.00 90 LEU A N 1
ATOM 703 C CA . LEU A 1 90 ? -18.383 4.211 4.366 1.00 95.00 90 LEU A CA 1
ATOM 704 C C . LEU A 1 90 ? -18.574 4.751 5.779 1.00 95.00 90 LEU A C 1
ATOM 706 O O . LEU A 1 90 ? -17.855 5.648 6.207 1.00 95.00 90 LEU A O 1
ATOM 710 N N . ASN A 1 91 ? -19.500 4.146 6.513 1.00 95.94 91 ASN A N 1
ATOM 711 C CA . ASN A 1 91 ? -19.653 4.334 7.949 1.00 95.94 91 ASN A CA 1
ATOM 712 C C . ASN A 1 91 ? -19.757 2.956 8.611 1.00 95.94 91 ASN A C 1
ATOM 714 O O . ASN A 1 91 ? -20.415 2.065 8.065 1.00 95.94 91 ASN A O 1
ATOM 718 N N . PHE A 1 92 ? -19.067 2.764 9.729 1.00 94.25 92 PHE A N 1
ATOM 719 C CA . PHE A 1 92 ? -19.078 1.521 10.498 1.00 94.25 92 PHE A CA 1
ATOM 720 C C . PHE A 1 92 ? -18.769 1.794 11.972 1.00 94.25 92 PHE A C 1
ATOM 722 O O . PHE A 1 92 ? -18.038 2.731 12.305 1.00 94.25 92 PHE A O 1
ATOM 729 N N . SER A 1 93 ? -19.329 0.972 12.859 1.00 93.94 93 SER A N 1
ATOM 730 C CA . SER A 1 93 ? -19.101 1.090 14.298 1.00 93.94 93 SER A CA 1
ATOM 731 C C . SER A 1 93 ? -17.779 0.443 14.710 1.00 93.94 93 SER A C 1
ATOM 733 O O . SER A 1 93 ? -17.246 -0.426 14.016 1.00 93.94 93 SER A O 1
ATOM 735 N N . TRP A 1 94 ? -17.253 0.827 15.875 1.00 92.88 94 TRP A N 1
ATOM 736 C CA . TRP A 1 94 ? -16.131 0.127 16.504 1.00 92.88 94 TRP A CA 1
ATOM 737 C C . TRP A 1 94 ? -16.428 -1.359 16.742 1.00 92.88 94 TRP A C 1
ATOM 739 O O . TRP A 1 94 ? -15.545 -2.190 16.530 1.00 92.88 94 TRP A O 1
ATOM 749 N N . SER A 1 95 ? -17.676 -1.704 17.076 1.00 91.81 95 SER A N 1
ATOM 750 C CA . SER A 1 95 ? -18.116 -3.094 17.251 1.00 91.81 95 SER A CA 1
ATOM 751 C C . SER A 1 95 ? -18.146 -3.893 15.945 1.00 91.81 95 SER A C 1
ATOM 753 O O . SER A 1 95 ? -18.131 -5.120 15.977 1.00 91.81 95 SER A O 1
ATOM 755 N N . ASP A 1 96 ? -18.124 -3.239 14.783 1.00 93.25 96 ASP A N 1
ATOM 756 C CA . ASP A 1 96 ? -18.036 -3.935 13.499 1.00 93.25 96 ASP A CA 1
ATOM 757 C C . ASP A 1 96 ? -16.596 -4.340 13.169 1.00 93.25 96 ASP A C 1
ATOM 759 O O . ASP A 1 96 ? -16.368 -5.094 12.224 1.00 93.25 96 ASP A O 1
ATOM 763 N N . ILE A 1 97 ? -15.597 -3.851 13.909 1.00 94.44 97 ILE A N 1
ATOM 764 C CA . ILE A 1 97 ? -14.188 -4.110 13.620 1.00 94.44 97 ILE A CA 1
ATOM 765 C C . ILE A 1 97 ? -13.763 -5.410 14.303 1.00 94.44 97 ILE A C 1
ATOM 767 O O . ILE A 1 97 ? -13.745 -5.534 15.522 1.00 94.44 97 ILE A O 1
ATOM 771 N N . GLN A 1 98 ? -13.353 -6.391 13.503 1.00 94.12 98 GLN A N 1
ATOM 772 C CA . GLN A 1 98 ? -12.788 -7.639 14.013 1.00 94.12 98 GLN A CA 1
ATOM 773 C C . GLN A 1 98 ? -11.274 -7.510 14.210 1.00 94.12 98 GLN A C 1
ATOM 775 O O . GLN A 1 98 ? -10.709 -7.899 15.233 1.00 94.12 98 GLN A O 1
ATOM 780 N N . GLU A 1 99 ? -10.597 -6.995 13.185 1.00 95.06 99 GLU A N 1
ATOM 781 C CA . GLU A 1 99 ? -9.144 -6.934 13.135 1.00 95.06 99 GLU A CA 1
ATOM 782 C C . GLU A 1 99 ? -8.661 -5.678 12.414 1.00 95.06 99 GLU A C 1
ATOM 784 O O . GLU A 1 99 ? -9.246 -5.248 11.416 1.00 95.06 99 GLU A O 1
ATOM 789 N N . TYR A 1 100 ? -7.523 -5.148 12.854 1.00 95.94 100 TYR A N 1
ATOM 790 C CA . TYR A 1 100 ? -6.781 -4.130 12.119 1.00 95.94 100 TYR A CA 1
ATOM 791 C C . TYR A 1 100 ? -5.332 -4.554 11.896 1.00 95.94 100 TYR A C 1
ATOM 793 O O . TYR A 1 100 ? -4.746 -5.324 12.658 1.00 95.94 100 TYR A O 1
ATOM 801 N N . LYS A 1 101 ? -4.729 -4.031 10.834 1.00 94.50 101 LYS A N 1
ATOM 802 C CA . LYS A 1 101 ? -3.334 -4.271 10.490 1.00 94.50 101 LYS A CA 1
ATOM 803 C C . LYS A 1 101 ? -2.720 -3.008 9.916 1.00 94.50 101 LYS A C 1
ATOM 805 O O . LYS A 1 101 ? -3.101 -2.577 8.830 1.00 94.50 101 LYS A O 1
ATOM 810 N N . TYR A 1 102 ? -1.708 -2.499 10.604 1.00 93.69 102 TYR A N 1
ATOM 811 C CA . TYR A 1 102 ? -0.761 -1.549 10.045 1.00 93.69 102 TYR A CA 1
ATOM 812 C C . TYR A 1 102 ? 0.515 -2.286 9.628 1.00 93.69 102 TYR A C 1
ATOM 814 O O . TYR A 1 102 ? 1.109 -3.029 10.415 1.00 93.69 102 TYR A O 1
ATOM 822 N N . GLN A 1 103 ? 0.904 -2.133 8.366 1.00 89.62 103 GLN A N 1
ATOM 823 C CA . GLN A 1 103 ? 2.123 -2.696 7.803 1.00 89.62 103 GLN A CA 1
ATOM 824 C C . GLN A 1 103 ? 2.876 -1.588 7.068 1.00 89.62 103 GLN A C 1
ATOM 826 O O . GLN A 1 103 ? 2.491 -1.261 5.943 1.00 89.62 103 GLN A O 1
ATOM 831 N N . PRO A 1 104 ? 3.942 -1.042 7.673 1.00 87.19 104 PRO A N 1
ATOM 832 C CA . PRO A 1 104 ? 4.821 -0.152 6.949 1.00 87.19 104 PRO A CA 1
ATOM 833 C C . PRO A 1 104 ? 5.595 -0.940 5.890 1.00 87.19 104 PRO A C 1
ATOM 835 O O . PRO A 1 104 ? 6.081 -2.049 6.148 1.00 87.19 104 PRO A O 1
ATOM 838 N N . ASP A 1 105 ? 5.688 -0.379 4.693 1.00 84.62 105 ASP A N 1
ATOM 839 C CA . ASP A 1 105 ? 6.420 -0.961 3.565 1.00 84.62 105 ASP A CA 1
ATOM 840 C C . ASP A 1 105 ? 7.345 0.097 2.953 1.00 84.62 105 ASP A C 1
ATOM 842 O O . ASP A 1 105 ? 7.330 1.256 3.344 1.00 84.62 105 ASP A O 1
ATOM 846 N N . ARG A 1 106 ? 8.197 -0.272 1.994 1.00 81.38 106 ARG A N 1
ATOM 847 C CA . ARG A 1 106 ? 9.201 0.657 1.453 1.00 81.38 106 ARG A CA 1
ATOM 848 C C . ARG A 1 106 ? 8.567 1.845 0.724 1.00 81.38 106 ARG A C 1
ATOM 850 O O . ARG A 1 106 ? 9.004 2.979 0.898 1.00 81.38 106 ARG A O 1
ATOM 857 N N . ASN A 1 107 ? 7.569 1.568 -0.111 1.00 87.00 107 ASN A N 1
ATOM 858 C CA . ASN A 1 107 ? 6.961 2.565 -0.999 1.00 87.00 107 ASN A CA 1
ATOM 859 C C . ASN A 1 107 ? 5.506 2.875 -0.638 1.00 87.00 107 ASN A C 1
ATOM 861 O O . ASN A 1 107 ? 5.032 3.976 -0.912 1.00 87.00 107 ASN A O 1
ATOM 865 N N . PHE A 1 108 ? 4.792 1.898 -0.072 1.00 91.56 108 PHE A N 1
ATOM 866 C CA . PHE A 1 108 ? 3.375 2.022 0.241 1.00 91.56 108 PHE A CA 1
ATOM 867 C C . PHE A 1 108 ? 3.056 1.369 1.580 1.00 91.56 108 PHE A C 1
ATOM 869 O O . PHE A 1 108 ? 2.988 0.145 1.671 1.00 91.56 108 PHE A O 1
ATOM 876 N N . ASP A 1 109 ? 2.798 2.184 2.590 1.00 93.38 109 ASP A N 1
ATOM 877 C CA . ASP A 1 109 ? 2.263 1.71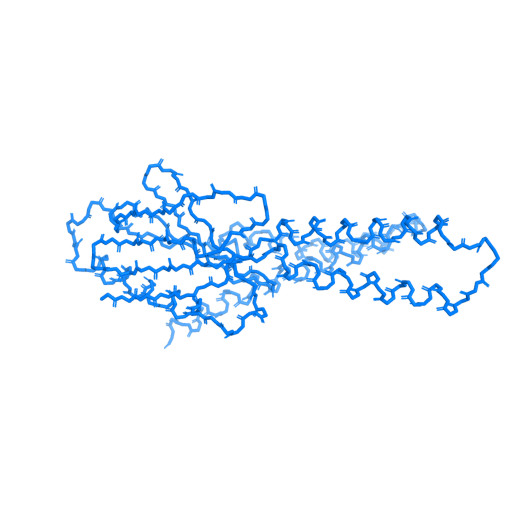2 3.854 1.00 93.38 109 ASP A CA 1
ATOM 878 C C . ASP A 1 109 ? 0.839 1.192 3.650 1.00 93.38 109 ASP A C 1
ATOM 880 O O . ASP A 1 109 ? 0.046 1.757 2.890 1.00 93.38 109 ASP A O 1
ATOM 884 N N . LEU A 1 110 ? 0.506 0.099 4.331 1.00 94.81 110 LEU A N 1
ATOM 885 C CA . LEU A 1 110 ? -0.830 -0.479 4.329 1.00 94.81 110 LEU A CA 1
ATOM 886 C C . LEU A 1 110 ? -1.465 -0.317 5.700 1.00 94.81 110 LEU A C 1
ATOM 888 O O . LEU A 1 110 ? -0.998 -0.895 6.681 1.00 94.81 110 LEU A O 1
ATOM 892 N N . PHE A 1 111 ? -2.609 0.350 5.729 1.00 96.19 111 PHE A N 1
ATOM 893 C CA . PHE A 1 111 ? -3.569 0.235 6.810 1.00 96.19 111 PHE A CA 1
ATOM 894 C C . PHE A 1 111 ? -4.772 -0.585 6.337 1.00 96.19 111 PHE A C 1
ATOM 896 O O . PHE A 1 111 ? -5.373 -0.312 5.296 1.00 96.19 111 PHE A O 1
ATOM 903 N N . LYS A 1 112 ? -5.106 -1.643 7.069 1.00 96.69 112 LYS A N 1
ATOM 904 C CA . LYS A 1 112 ? -6.178 -2.574 6.716 1.00 96.69 112 LYS A CA 1
ATOM 905 C C . LYS A 1 112 ? -7.086 -2.798 7.914 1.00 96.69 112 LYS A C 1
ATOM 907 O O . LYS A 1 112 ? -6.598 -3.147 8.981 1.00 96.69 112 LYS A O 1
ATOM 912 N N . LEU A 1 113 ? -8.390 -2.712 7.685 1.00 96.31 113 LEU A N 1
ATOM 913 C CA . LEU A 1 113 ? -9.433 -3.135 8.614 1.00 96.31 113 LEU A CA 1
ATOM 914 C C . LEU A 1 113 ? -10.155 -4.351 8.045 1.00 96.31 113 LEU A C 1
ATOM 916 O O . LEU A 1 113 ? -10.394 -4.431 6.836 1.00 96.31 113 LEU A O 1
ATOM 920 N N . LYS A 1 114 ? -10.498 -5.296 8.910 1.00 96.38 114 LYS A N 1
ATOM 921 C CA . LYS A 1 114 ? -11.382 -6.418 8.613 1.00 96.38 114 LYS A CA 1
ATOM 922 C C . LYS A 1 114 ? -12.587 -6.307 9.537 1.00 96.38 114 LYS A C 1
ATOM 924 O O . LYS A 1 114 ? -12.420 -6.277 10.756 1.00 96.38 114 LYS A O 1
ATOM 929 N N . LEU A 1 115 ? -13.766 -6.223 8.938 1.00 94.88 115 LEU A N 1
ATOM 930 C CA . LEU A 1 115 ? -15.027 -6.126 9.653 1.00 94.88 115 LEU A CA 1
ATOM 931 C C . LEU A 1 115 ? -15.569 -7.522 9.995 1.00 94.88 115 LEU A C 1
ATOM 933 O O . LEU A 1 115 ? -15.159 -8.523 9.396 1.00 94.88 115 LEU A O 1
ATOM 937 N N . THR A 1 116 ? -16.476 -7.589 10.965 1.00 93.00 116 THR A N 1
ATOM 938 C CA . THR A 1 116 ? -17.135 -8.816 11.444 1.00 93.00 116 THR A CA 1
ATOM 939 C C . THR A 1 116 ? -17.949 -9.509 10.350 1.00 93.00 116 THR A C 1
ATOM 941 O O . THR A 1 116 ? -17.954 -10.735 10.277 1.00 93.00 116 THR A O 1
ATOM 944 N N . ASP A 1 117 ? -18.537 -8.741 9.432 1.00 92.31 117 ASP A N 1
ATOM 945 C CA . ASP A 1 117 ? -19.245 -9.238 8.243 1.00 92.31 117 ASP A CA 1
ATOM 946 C C . ASP A 1 117 ? -18.322 -9.738 7.110 1.00 92.31 117 ASP A C 1
ATOM 948 O O . ASP A 1 117 ? -18.781 -10.130 6.037 1.00 92.31 117 ASP A O 1
ATOM 952 N N . GLY A 1 118 ? -17.003 -9.721 7.326 1.00 91.56 118 GLY A N 1
ATOM 953 C CA . GLY A 1 118 ? -15.998 -10.172 6.366 1.00 91.56 118 GLY A CA 1
ATOM 954 C C . GLY A 1 118 ? -15.537 -9.106 5.369 1.00 91.56 118 GLY A C 1
ATOM 955 O O . GLY A 1 118 ? -14.539 -9.332 4.667 1.00 91.56 118 GLY A O 1
ATOM 956 N N . ARG A 1 119 ? -16.172 -7.925 5.317 1.00 93.94 119 ARG A N 1
ATOM 957 C CA . ARG A 1 119 ? -15.684 -6.810 4.493 1.00 93.94 119 ARG A CA 1
ATOM 958 C C . ARG A 1 119 ? -14.290 -6.391 4.946 1.00 93.94 119 ARG A C 1
ATOM 960 O O . ARG A 1 119 ? -13.902 -6.489 6.108 1.00 93.94 119 ARG A O 1
ATOM 967 N N . THR A 1 120 ? -13.491 -5.927 3.993 1.00 95.31 120 THR A N 1
ATOM 968 C CA . THR A 1 120 ? -12.123 -5.480 4.247 1.00 95.31 120 THR A CA 1
ATOM 969 C C . THR A 1 120 ? -11.918 -4.097 3.661 1.00 95.31 120 THR A C 1
ATOM 971 O O . THR A 1 120 ? -12.038 -3.909 2.450 1.00 95.31 120 THR A O 1
ATOM 974 N N . ILE A 1 121 ? -11.505 -3.157 4.502 1.00 95.19 121 ILE A N 1
ATOM 975 C CA . ILE A 1 121 ? -11.156 -1.800 4.094 1.00 95.19 121 ILE A CA 1
ATOM 976 C C . ILE A 1 121 ? -9.633 -1.715 4.031 1.00 95.19 121 ILE A C 1
ATOM 978 O O . ILE A 1 121 ? -8.943 -2.090 4.976 1.00 95.19 121 ILE A O 1
ATOM 982 N N . LYS A 1 122 ? -9.093 -1.280 2.890 1.00 95.25 122 LYS A N 1
ATOM 983 C CA . LYS A 1 122 ? -7.648 -1.116 2.679 1.00 95.25 122 LYS A CA 1
ATOM 984 C C . LYS A 1 122 ? -7.356 0.321 2.292 1.00 95.25 122 LYS A C 1
ATOM 986 O O . LYS A 1 122 ? -7.892 0.812 1.299 1.00 95.25 122 LYS A O 1
ATOM 991 N N . LEU A 1 123 ? -6.450 0.930 3.032 1.00 95.69 123 LEU A N 1
ATOM 992 C CA . LEU A 1 123 ? -5.887 2.236 2.777 1.00 95.69 123 LEU A CA 1
ATOM 993 C C . LEU A 1 123 ? -4.393 2.049 2.534 1.00 95.69 123 LEU A C 1
ATOM 995 O O . LEU A 1 123 ? -3.647 1.676 3.436 1.00 95.69 123 LEU A O 1
ATOM 999 N N . TRP A 1 124 ? -3.975 2.264 1.294 1.00 95.56 124 TRP A N 1
ATOM 1000 C CA . TRP A 1 124 ? -2.560 2.337 0.957 1.00 95.56 124 TRP A CA 1
ATOM 1001 C C . TRP A 1 124 ? -2.128 3.797 0.999 1.00 95.56 124 TRP A C 1
ATOM 1003 O O . TRP A 1 124 ? -2.836 4.655 0.475 1.00 95.56 124 TRP A O 1
ATOM 1013 N N . HIS A 1 125 ? -0.970 4.077 1.575 1.00 95.62 125 HIS A N 1
ATOM 1014 C CA . HIS A 1 125 ? -0.397 5.415 1.680 1.00 95.62 125 HIS A CA 1
ATOM 1015 C C . HIS A 1 125 ? 1.023 5.386 1.133 1.00 95.62 125 HIS A C 1
ATOM 1017 O 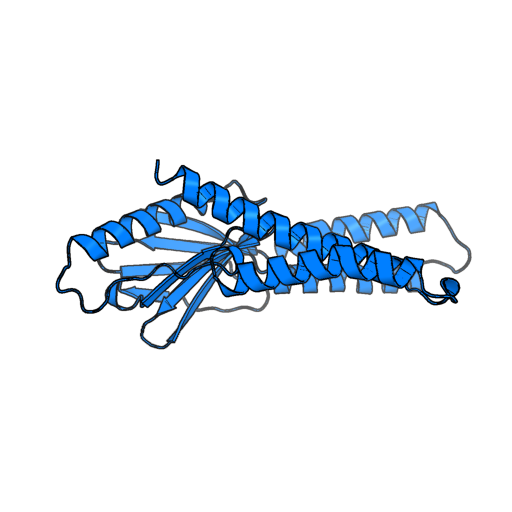O . HIS A 1 125 ? 1.797 4.502 1.473 1.00 95.62 125 HIS A O 1
ATOM 1023 N N . ASN A 1 126 ? 1.362 6.289 0.216 1.00 92.06 126 ASN A N 1
ATOM 1024 C CA . ASN A 1 126 ? 2.717 6.332 -0.323 1.00 92.06 126 ASN A CA 1
ATOM 1025 C C . ASN A 1 126 ? 3.654 6.975 0.705 1.00 92.06 126 ASN A C 1
ATOM 1027 O O . ASN A 1 126 ? 3.443 8.132 1.062 1.00 92.06 126 ASN A O 1
ATOM 1031 N N . THR A 1 127 ? 4.725 6.274 1.081 1.00 88.69 127 THR A N 1
ATOM 1032 C CA . THR A 1 127 ? 5.674 6.691 2.132 1.00 88.69 127 THR A CA 1
ATOM 1033 C C . THR A 1 127 ? 6.376 8.018 1.854 1.00 88.69 127 THR A C 1
ATOM 1035 O O . THR A 1 127 ? 6.818 8.697 2.774 1.00 88.69 127 THR A O 1
ATOM 1038 N N . SER A 1 128 ? 6.460 8.431 0.587 1.00 86.94 128 SER A N 1
ATOM 1039 C CA . SER A 1 128 ? 7.010 9.734 0.188 1.00 86.94 128 SER A CA 1
ATOM 1040 C C . SER A 1 128 ? 6.010 10.887 0.359 1.00 86.94 128 SER A C 1
ATOM 1042 O O . SER A 1 128 ? 6.329 12.038 0.059 1.00 86.94 128 SER A O 1
ATOM 1044 N N . THR A 1 129 ? 4.776 10.605 0.782 1.00 86.38 129 THR A N 1
ATOM 1045 C CA . THR A 1 129 ? 3.752 11.618 1.051 1.00 86.38 129 THR A CA 1
ATOM 1046 C C . THR A 1 129 ? 3.833 12.040 2.510 1.00 86.38 129 THR A C 1
ATOM 1048 O O . THR A 1 129 ? 3.392 11.321 3.394 1.00 86.38 129 THR A O 1
ATOM 1051 N N . THR A 1 130 ? 4.399 13.218 2.756 1.00 82.94 130 THR A N 1
ATOM 1052 C CA . THR A 1 130 ? 4.636 13.735 4.116 1.00 82.94 130 THR A CA 1
ATOM 1053 C C . THR A 1 130 ? 3.626 14.790 4.562 1.00 82.94 130 THR A C 1
ATOM 1055 O O . THR A 1 130 ? 3.569 15.129 5.737 1.00 82.94 130 THR A O 1
ATOM 1058 N N . ASN A 1 131 ? 2.847 15.337 3.626 1.00 89.44 131 ASN A N 1
ATOM 1059 C CA . ASN A 1 131 ? 1.941 16.464 3.869 1.00 89.44 131 ASN A CA 1
ATOM 1060 C C . ASN A 1 131 ? 0.488 15.978 3.959 1.00 89.44 131 ASN A C 1
ATOM 1062 O O . ASN A 1 131 ? -0.359 16.425 3.181 1.00 89.44 131 ASN A O 1
ATOM 1066 N N . ASP A 1 132 ? 0.238 15.005 4.828 1.00 93.12 132 ASP A N 1
ATOM 1067 C CA . ASP A 1 132 ? -1.094 14.522 5.188 1.00 93.12 132 ASP A CA 1
ATOM 1068 C C . ASP A 1 132 ? -1.108 13.975 6.626 1.00 93.12 132 ASP A C 1
ATOM 1070 O O . ASP A 1 132 ? -0.083 13.975 7.312 1.00 93.12 132 ASP A O 1
ATOM 1074 N N . ASP A 1 133 ? -2.275 13.548 7.107 1.00 96.38 133 ASP A N 1
ATOM 1075 C CA . ASP A 1 133 ? -2.450 13.139 8.502 1.00 96.38 133 ASP A CA 1
ATOM 1076 C C . ASP A 1 133 ? -2.339 11.621 8.727 1.00 96.38 133 ASP A C 1
ATOM 1078 O O . ASP A 1 133 ? -2.752 11.126 9.775 1.00 96.38 133 ASP A O 1
ATOM 1082 N N . PHE A 1 134 ? -1.771 10.852 7.788 1.00 96.12 134 PHE A N 1
ATOM 1083 C CA . PHE A 1 134 ? -1.793 9.383 7.855 1.00 96.12 134 PHE A CA 1
ATOM 1084 C C . PHE A 1 134 ? -1.173 8.815 9.139 1.00 96.12 134 PHE A C 1
ATOM 1086 O O . PHE A 1 134 ? -1.781 7.982 9.806 1.00 96.12 134 PHE A O 1
ATOM 1093 N N . GLN A 1 135 ? 0.011 9.288 9.534 1.00 93.25 135 GLN A N 1
ATOM 1094 C CA . GLN A 1 135 ? 0.672 8.785 10.746 1.00 93.25 135 GLN A CA 1
ATOM 1095 C C . GLN A 1 135 ? -0.079 9.187 12.025 1.00 93.25 135 GLN A C 1
ATOM 1097 O O . GLN A 1 135 ? -0.132 8.401 12.969 1.00 93.25 135 GLN A O 1
ATOM 1102 N N . LYS A 1 136 ? -0.708 10.374 12.045 1.00 95.12 136 LYS A N 1
ATOM 1103 C CA . LYS A 1 136 ? -1.567 10.810 13.161 1.00 95.12 136 LYS A CA 1
ATOM 1104 C C . LYS A 1 136 ? -2.832 9.960 13.249 1.00 95.12 136 LYS A C 1
ATOM 1106 O O . LYS A 1 136 ? -3.262 9.617 14.343 1.00 95.12 136 LYS A O 1
ATOM 1111 N N . PHE A 1 137 ? -3.404 9.605 12.100 1.00 96.50 137 PHE A N 1
ATOM 1112 C CA . PHE A 1 137 ? -4.541 8.699 12.021 1.00 96.50 137 PHE A CA 1
ATOM 1113 C C . PHE A 1 137 ? -4.181 7.320 12.577 1.00 96.50 137 PHE A C 1
ATOM 1115 O O . PHE A 1 137 ? -4.905 6.813 13.425 1.00 96.50 137 PHE A O 1
ATOM 1122 N N . VAL A 1 138 ? -3.055 6.730 12.156 1.00 95.44 138 VAL A N 1
ATOM 1123 C CA . VAL A 1 138 ? -2.628 5.407 12.642 1.00 95.44 138 VAL A CA 1
ATOM 1124 C C . VAL A 1 138 ? -2.421 5.420 14.158 1.00 95.44 138 VAL A C 1
ATOM 1126 O O . VAL A 1 138 ? -2.955 4.550 14.843 1.00 95.44 138 VAL A O 1
ATOM 1129 N N . SER A 1 139 ? -1.703 6.411 14.697 1.00 94.12 139 SER A N 1
ATOM 1130 C CA . SER A 1 139 ? -1.454 6.488 16.140 1.00 94.12 139 SER A CA 1
ATOM 1131 C C . SER A 1 139 ? -2.726 6.759 16.950 1.00 94.12 139 SER A C 1
ATOM 1133 O O . SER A 1 139 ? -2.936 6.112 17.977 1.00 94.12 139 SER A O 1
ATOM 1135 N N . SER A 1 140 ? -3.600 7.658 16.479 1.00 94.94 140 SER A N 1
ATOM 1136 C CA . SER A 1 140 ? -4.896 7.914 17.119 1.00 94.94 140 SER A CA 1
ATOM 1137 C C . SER A 1 140 ? -5.781 6.667 17.092 1.00 94.94 140 SER A C 1
ATOM 1139 O O . SER A 1 140 ? -6.309 6.262 18.128 1.00 94.94 140 SER A O 1
ATOM 1141 N N . PHE A 1 141 ? -5.877 5.991 15.944 1.00 95.81 141 PHE A N 1
ATOM 1142 C CA . PHE A 1 141 ? -6.653 4.763 15.800 1.00 95.81 141 PHE A CA 1
ATOM 1143 C C . PHE A 1 141 ? -6.162 3.671 16.759 1.00 95.81 141 PHE A C 1
ATOM 1145 O O . PHE A 1 141 ? -6.969 3.069 17.466 1.00 95.81 141 PHE A O 1
ATOM 1152 N N . GLU A 1 142 ? -4.849 3.429 16.835 1.00 93.81 142 GLU A N 1
ATOM 1153 C CA . GLU A 1 142 ? -4.275 2.437 17.753 1.00 93.81 142 GLU A CA 1
ATOM 1154 C C . GLU A 1 142 ? -4.577 2.768 19.225 1.00 93.81 142 GLU A C 1
ATOM 1156 O O . GLU A 1 142 ? -4.968 1.876 19.984 1.00 93.81 142 GLU A O 1
ATOM 1161 N N . GLY A 1 143 ? -4.472 4.040 19.624 1.00 91.75 143 GLY A N 1
ATOM 1162 C CA . GLY A 1 143 ? -4.827 4.488 20.976 1.00 91.75 143 GLY A CA 1
ATOM 1163 C C . GLY A 1 143 ? -6.321 4.338 21.292 1.00 91.75 143 GLY A C 1
ATOM 1164 O O . GLY A 1 143 ? -6.700 3.932 22.397 1.00 91.75 143 GLY A O 1
ATOM 1165 N N . ARG A 1 144 ? -7.190 4.598 20.309 1.00 92.00 144 ARG A N 1
ATOM 1166 C CA . ARG A 1 144 ? -8.642 4.407 20.434 1.00 92.00 144 ARG A CA 1
ATOM 1167 C C . ARG A 1 144 ? -9.012 2.936 20.579 1.00 92.00 144 ARG A C 1
ATOM 1169 O O . ARG A 1 144 ? -9.802 2.622 21.460 1.00 92.00 144 ARG A O 1
ATOM 1176 N N . VAL A 1 145 ? -8.383 2.037 19.819 1.00 92.44 145 VAL A N 1
ATOM 1177 C CA . VAL A 1 145 ? -8.573 0.583 19.971 1.00 92.44 145 VAL A CA 1
ATOM 1178 C C . VAL A 1 145 ? -8.185 0.106 21.372 1.00 92.44 145 VAL A C 1
ATOM 1180 O O . VAL A 1 145 ? -8.924 -0.661 21.981 1.00 92.44 145 VAL A O 1
ATOM 1183 N N . GLN A 1 146 ? -7.055 0.572 21.917 1.00 89.88 146 GLN A N 1
ATOM 1184 C CA . GLN A 1 146 ? -6.654 0.223 23.287 1.00 89.88 146 GLN A CA 1
ATOM 1185 C C . GLN A 1 146 ? -7.688 0.691 24.316 1.00 89.88 146 GLN A C 1
ATOM 1187 O O . GLN A 1 146 ? -8.033 -0.052 25.233 1.00 89.88 146 GLN A O 1
ATOM 1192 N N . THR A 1 147 ? -8.211 1.906 24.139 1.00 88.81 147 THR A N 1
ATOM 1193 C CA . THR A 1 147 ? -9.248 2.461 25.015 1.00 88.81 147 THR A CA 1
ATOM 1194 C C . THR A 1 147 ? -10.551 1.667 24.912 1.00 88.81 147 THR A C 1
ATOM 1196 O O . THR A 1 147 ? -11.132 1.344 25.944 1.00 88.81 147 THR A O 1
ATOM 1199 N N . TYR A 1 148 ? -10.979 1.324 23.693 1.00 88.31 148 TYR A N 1
ATOM 1200 C CA . TYR A 1 148 ? -12.187 0.542 23.420 1.00 88.31 148 TYR A CA 1
ATOM 1201 C C . TYR A 1 148 ? -12.120 -0.838 24.085 1.00 88.31 148 TYR A C 1
ATOM 1203 O O . TYR A 1 148 ? -12.963 -1.158 24.915 1.00 88.31 148 TYR A O 1
ATOM 1211 N N . ASN A 1 149 ? -11.039 -1.589 23.844 1.00 88.94 149 ASN A N 1
ATOM 1212 C CA . ASN A 1 149 ? -10.851 -2.922 24.425 1.00 88.94 149 ASN A CA 1
ATOM 1213 C C . ASN A 1 149 ? -10.704 -2.905 25.966 1.00 88.94 149 ASN A C 1
ATOM 1215 O O . ASN A 1 149 ? -10.888 -3.932 26.607 1.00 88.94 149 ASN A O 1
ATOM 1219 N N . THR A 1 150 ? -10.329 -1.771 26.577 1.00 84.06 150 THR A N 1
ATOM 1220 C CA . THR A 1 150 ? -10.139 -1.678 28.041 1.00 84.06 150 THR A CA 1
ATOM 1221 C C . THR A 1 150 ? -11.397 -1.205 28.769 1.00 84.06 150 THR A C 1
ATOM 1223 O O . THR A 1 150 ? -11.693 -1.700 29.853 1.00 84.06 150 THR A O 1
ATOM 1226 N N . LYS A 1 151 ? -12.120 -0.222 28.214 1.00 74.19 151 LYS A N 1
ATOM 1227 C CA . LYS A 1 151 ? -13.312 0.363 28.855 1.00 74.19 151 LYS A CA 1
ATOM 1228 C C . LYS A 1 151 ? -14.535 -0.537 28.771 1.00 74.19 151 LYS A C 1
ATOM 1230 O O . LYS A 1 151 ? -15.381 -0.474 29.654 1.00 74.19 151 LYS A O 1
ATOM 1235 N N . ASP A 1 152 ? -14.620 -1.326 27.713 1.00 62.09 152 ASP A N 1
ATOM 1236 C CA . ASP A 1 152 ? -15.837 -2.018 27.326 1.00 62.09 152 ASP A CA 1
ATOM 1237 C C . ASP A 1 152 ? -15.607 -3.528 27.457 1.00 62.09 152 ASP A C 1
ATOM 1239 O O . ASP A 1 152 ? -15.615 -4.276 26.487 1.00 62.09 152 ASP A O 1
ATOM 1243 N N . SER A 1 153 ? -15.342 -3.990 28.687 1.00 53.38 153 SER A N 1
ATOM 1244 C CA . SER A 1 153 ? -15.091 -5.413 28.991 1.00 53.38 153 SER A CA 1
ATOM 1245 C C . SER A 1 153 ? -16.283 -6.331 28.656 1.00 53.38 153 SER A C 1
ATOM 1247 O O . SER A 1 153 ? -16.145 -7.552 28.702 1.00 53.38 153 SER A O 1
ATOM 1249 N N . GLU A 1 154 ? -17.436 -5.743 28.316 1.00 55.75 154 GLU A N 1
ATOM 1250 C CA . GLU A 1 154 ? -18.649 -6.406 27.822 1.00 55.75 154 GLU A CA 1
ATOM 1251 C C . GLU A 1 154 ? -18.931 -6.146 26.325 1.00 55.75 154 GLU A C 1
ATOM 1253 O O . GLU A 1 154 ? -19.897 -6.691 25.785 1.00 55.75 154 GLU A O 1
ATOM 1258 N N . ALA A 1 155 ? -18.110 -5.352 25.618 1.00 57.47 155 ALA A N 1
ATOM 1259 C CA . ALA A 1 155 ? -18.254 -5.178 24.175 1.00 57.47 155 ALA A CA 1
ATOM 1260 C C . ALA A 1 155 ? -18.055 -6.520 23.466 1.00 57.47 155 ALA A C 1
ATOM 1262 O O . ALA A 1 155 ? -17.123 -7.273 23.750 1.00 57.47 155 ALA A O 1
ATOM 1263 N N . SER A 1 156 ? -18.940 -6.823 22.513 1.00 57.22 156 SER A N 1
ATOM 1264 C CA . SER A 1 156 ? -19.100 -8.169 21.950 1.00 57.22 156 SER A CA 1
ATOM 1265 C C . SER A 1 156 ? -17.863 -8.734 21.239 1.00 57.22 156 SER A C 1
ATOM 1267 O O . SER A 1 156 ? -17.856 -9.917 20.887 1.00 57.22 156 SER A O 1
ATOM 1269 N N . ASN A 1 157 ? -16.816 -7.931 21.004 1.00 70.81 157 ASN A N 1
ATOM 1270 C CA . ASN A 1 157 ? -15.603 -8.385 20.339 1.00 70.81 157 ASN A CA 1
ATOM 1271 C C . ASN A 1 157 ? -14.394 -7.458 20.547 1.00 70.81 157 ASN A C 1
ATOM 1273 O O . ASN A 1 157 ? -14.356 -6.338 20.044 1.00 70.81 157 ASN A O 1
ATOM 1277 N N . ASP A 1 158 ? -13.347 -8.005 21.174 1.00 85.44 158 ASP A N 1
ATOM 1278 C CA . ASP A 1 158 ? -12.008 -7.411 21.218 1.00 85.44 158 ASP A CA 1
ATOM 1279 C C . ASP A 1 158 ? -11.446 -7.193 19.808 1.00 85.44 158 ASP A C 1
ATOM 1281 O O . ASP A 1 158 ? -11.248 -8.149 19.041 1.00 85.44 158 ASP A O 1
ATOM 1285 N N . ILE A 1 159 ? -11.088 -5.948 19.492 1.00 90.56 159 ILE A N 1
ATOM 1286 C CA . ILE A 1 159 ? -10.450 -5.601 18.223 1.00 90.56 159 ILE A CA 1
ATOM 1287 C C . ILE A 1 159 ? -8.995 -6.086 18.248 1.00 90.56 159 ILE A C 1
ATOM 1289 O O . ILE A 1 159 ? -8.169 -5.614 19.038 1.00 90.56 159 ILE A O 1
ATOM 1293 N N . LYS A 1 160 ? -8.641 -7.013 17.350 1.00 92.06 160 LYS A N 1
ATOM 1294 C CA . LYS A 1 160 ? -7.310 -7.649 17.327 1.00 92.06 160 LYS A CA 1
ATOM 1295 C C . LYS A 1 160 ? -6.361 -6.988 16.326 1.00 92.06 160 LYS A C 1
ATOM 1297 O O . LYS A 1 160 ? -6.714 -6.744 15.175 1.00 92.06 160 LYS A O 1
ATOM 1302 N N . ARG A 1 161 ? -5.098 -6.782 16.717 1.00 91.62 161 ARG A N 1
ATOM 1303 C CA . ARG A 1 161 ? -4.028 -6.395 15.779 1.00 91.62 161 ARG A CA 1
ATOM 1304 C C . ARG A 1 161 ? -3.513 -7.630 15.033 1.00 91.62 161 ARG A C 1
ATOM 1306 O O . ARG A 1 161 ? -2.881 -8.501 15.639 1.00 91.62 161 ARG A O 1
ATOM 1313 N N . SER A 1 162 ? -3.729 -7.711 13.721 1.00 89.62 162 SER A N 1
ATOM 1314 C CA . SER A 1 162 ? -3.164 -8.790 12.905 1.00 89.62 162 SER A CA 1
ATOM 1315 C C . SER A 1 162 ? -1.651 -8.608 12.752 1.00 89.62 162 SER A C 1
ATOM 1317 O O . SER A 1 162 ? -1.150 -7.509 12.509 1.00 89.62 162 SER A O 1
ATOM 1319 N N . LYS A 1 163 ? -0.913 -9.718 12.827 1.00 86.38 163 LYS A N 1
ATOM 1320 C CA . LYS A 1 163 ? 0.547 -9.728 12.658 1.00 86.38 163 LYS A CA 1
ATOM 1321 C C . LYS A 1 163 ? 0.943 -9.516 11.194 1.00 86.38 163 LYS A C 1
ATOM 1323 O O . LYS A 1 163 ? 0.283 -10.012 10.275 1.00 86.38 163 LYS A O 1
ATOM 1328 N N . THR A 1 164 ? 2.049 -8.818 10.953 1.00 83.75 164 THR A N 1
ATOM 1329 C CA . THR A 1 164 ? 2.683 -8.800 9.622 1.00 83.75 164 THR A CA 1
ATOM 1330 C C . THR A 1 164 ? 3.357 -10.143 9.342 1.00 83.75 164 THR A C 1
ATOM 1332 O O . THR A 1 164 ? 3.659 -10.895 10.269 1.00 83.75 164 THR A O 1
ATOM 1335 N N . ILE A 1 165 ? 3.622 -10.473 8.069 1.00 82.06 165 ILE A N 1
ATOM 1336 C CA . ILE A 1 165 ? 4.303 -11.737 7.740 1.00 82.06 165 ILE A CA 1
ATOM 1337 C C . ILE A 1 165 ? 5.655 -11.834 8.462 1.00 82.06 165 ILE A C 1
ATOM 1339 O O . ILE A 1 165 ? 5.983 -12.892 8.994 1.00 82.06 165 ILE A O 1
ATOM 1343 N N . TYR A 1 166 ? 6.355 -10.706 8.607 1.00 83.19 166 TYR A N 1
ATOM 1344 C CA . TYR A 1 166 ? 7.641 -10.591 9.292 1.00 83.19 166 TYR A CA 1
ATOM 1345 C C . TYR A 1 166 ? 7.567 -10.903 10.800 1.00 83.19 166 TYR A C 1
ATOM 1347 O O . TYR A 1 166 ? 8.524 -11.404 11.391 1.00 83.19 166 TYR A O 1
ATOM 1355 N N . GLU A 1 167 ? 6.407 -10.685 11.424 1.00 83.44 167 GLU A N 1
ATOM 1356 C CA . GLU A 1 167 ? 6.154 -10.983 12.839 1.00 83.44 167 GLU A CA 1
ATOM 1357 C C . GLU A 1 167 ? 5.694 -12.438 13.077 1.00 83.44 167 GLU A C 1
ATOM 1359 O O . GLU A 1 167 ? 5.769 -12.949 14.201 1.00 83.44 167 GLU A O 1
ATOM 1364 N N . THR A 1 168 ? 5.204 -13.134 12.044 1.00 87.19 168 THR A N 1
ATOM 1365 C CA . THR A 1 168 ? 4.670 -14.503 12.176 1.00 87.19 168 THR A CA 1
ATOM 1366 C C . THR A 1 168 ? 5.766 -15.563 12.326 1.00 87.19 168 THR A C 1
ATOM 1368 O O . THR A 1 168 ? 6.907 -15.375 11.900 1.00 87.19 168 THR A O 1
ATOM 1371 N N . ARG A 1 169 ? 5.421 -16.722 12.917 1.00 87.81 169 ARG A N 1
ATOM 1372 C CA . ARG A 1 169 ? 6.306 -17.906 12.938 1.00 87.81 169 ARG A CA 1
ATOM 1373 C C . ARG A 1 169 ? 6.607 -18.407 11.523 1.00 87.81 169 ARG A C 1
ATOM 1375 O O . ARG A 1 169 ? 7.745 -18.758 11.250 1.00 87.81 169 ARG A O 1
ATOM 1382 N N . LEU A 1 170 ? 5.620 -18.364 10.626 1.00 86.94 170 LEU A N 1
ATOM 1383 C CA . LEU A 1 170 ? 5.799 -18.719 9.218 1.00 86.94 170 LEU A CA 1
ATOM 1384 C C . LEU A 1 170 ? 6.857 -17.833 8.548 1.00 86.94 170 LEU A C 1
ATOM 1386 O O . LEU A 1 170 ? 7.767 -18.353 7.918 1.00 86.94 170 LEU A O 1
ATOM 1390 N N . GLY A 1 171 ? 6.803 -16.514 8.757 1.00 87.56 171 GLY A N 1
ATOM 1391 C CA . GLY A 1 171 ? 7.828 -15.601 8.244 1.00 87.56 171 GLY A CA 1
ATOM 1392 C C . GLY A 1 171 ? 9.237 -15.918 8.750 1.00 87.56 171 GLY A C 1
ATOM 1393 O O . GLY A 1 171 ? 10.190 -15.817 7.986 1.00 87.56 171 GLY A O 1
ATOM 1394 N N . LEU A 1 172 ? 9.376 -16.372 10.002 1.00 91.38 172 LEU A N 1
ATOM 1395 C CA . LEU A 1 172 ? 10.664 -16.829 10.538 1.00 91.38 172 LEU A CA 1
ATOM 1396 C C . LEU A 1 172 ? 11.154 -18.106 9.848 1.00 91.38 172 LEU A C 1
ATOM 1398 O O . LEU A 1 172 ? 12.315 -18.173 9.460 1.00 91.38 172 LEU A O 1
ATOM 1402 N N . VAL A 1 173 ? 10.275 -19.096 9.669 1.00 92.69 173 VAL A N 1
ATOM 1403 C CA . VAL A 1 173 ? 10.612 -20.342 8.961 1.00 92.69 173 VAL A CA 1
ATOM 1404 C C . VAL A 1 173 ? 11.048 -20.042 7.526 1.00 92.69 173 VAL A C 1
ATOM 1406 O O . VAL A 1 173 ? 12.076 -20.546 7.084 1.00 92.69 173 VAL A O 1
ATOM 1409 N N . LEU A 1 174 ? 10.327 -19.159 6.828 1.00 91.50 174 LEU A N 1
ATOM 1410 C CA . LEU A 1 174 ? 10.689 -18.719 5.481 1.00 91.50 174 LEU A CA 1
ATOM 1411 C C . LEU A 1 174 ? 12.033 -17.981 5.449 1.00 91.50 174 LEU A C 1
ATOM 1413 O O . LEU A 1 174 ? 12.798 -18.170 4.510 1.00 91.50 174 LEU A O 1
ATOM 1417 N N . ALA A 1 175 ? 12.353 -17.177 6.467 1.00 92.38 175 ALA A N 1
ATOM 1418 C CA . ALA A 1 175 ? 13.639 -16.486 6.545 1.00 92.38 175 ALA A CA 1
ATOM 1419 C C . ALA A 1 175 ? 14.800 -17.461 6.782 1.00 92.38 175 ALA A C 1
ATOM 1421 O O . ALA A 1 175 ? 15.842 -17.328 6.146 1.00 92.38 175 ALA A O 1
ATOM 1422 N N . ILE A 1 176 ? 14.617 -18.463 7.649 1.00 93.19 176 ILE A N 1
ATOM 1423 C CA . ILE A 1 176 ? 15.610 -19.525 7.865 1.00 93.19 176 ILE A CA 1
ATOM 1424 C C . ILE A 1 176 ? 15.831 -20.301 6.565 1.00 93.19 176 ILE A C 1
ATOM 1426 O O . ILE A 1 176 ? 16.971 -20.489 6.150 1.00 93.19 176 ILE A O 1
ATOM 1430 N N . PHE A 1 177 ? 14.748 -20.697 5.893 1.00 93.25 177 PHE A N 1
ATOM 1431 C CA . PHE A 1 177 ? 14.822 -21.383 4.607 1.00 93.25 177 PHE A CA 1
ATOM 1432 C C . PHE A 1 177 ? 15.548 -20.541 3.549 1.00 93.25 177 PHE A C 1
ATOM 1434 O O . PHE A 1 177 ? 16.467 -21.036 2.900 1.00 93.25 177 PHE A O 1
ATOM 1441 N N . ALA A 1 178 ? 15.212 -19.252 3.431 1.00 92.31 178 ALA A N 1
ATOM 1442 C CA . ALA A 1 178 ? 15.918 -18.328 2.550 1.00 92.31 178 ALA A CA 1
ATOM 1443 C C . ALA A 1 178 ? 17.416 -18.255 2.895 1.00 92.31 178 ALA A C 1
ATOM 1445 O O . ALA A 1 178 ? 18.243 -18.316 1.992 1.00 92.31 178 ALA A O 1
ATOM 1446 N N . GLY A 1 179 ? 17.776 -18.201 4.182 1.00 93.12 179 GLY A N 1
ATOM 1447 C CA . GLY A 1 179 ? 19.170 -18.212 4.635 1.00 93.12 179 GLY A CA 1
ATOM 1448 C C . GLY A 1 179 ? 19.921 -19.480 4.224 1.00 93.12 179 GLY A C 1
ATOM 1449 O O . GLY A 1 179 ? 21.043 -19.393 3.731 1.00 93.12 179 GLY A O 1
ATOM 1450 N N . ILE A 1 180 ? 19.281 -20.647 4.341 1.00 93.88 180 ILE A N 1
ATOM 1451 C CA . ILE A 1 180 ? 19.838 -21.923 3.869 1.00 93.88 180 ILE A CA 1
ATOM 1452 C C . ILE A 1 180 ? 20.061 -21.878 2.354 1.00 93.88 180 ILE A C 1
ATOM 1454 O O . ILE A 1 180 ? 21.145 -22.229 1.895 1.00 93.88 180 ILE A O 1
ATOM 1458 N N . CYS A 1 181 ? 19.084 -21.408 1.571 1.00 91.31 181 CYS A N 1
ATOM 1459 C CA . CYS A 1 181 ? 19.223 -21.279 0.119 1.00 91.31 181 CYS A CA 1
ATOM 1460 C C . CYS A 1 181 ? 20.358 -20.325 -0.277 1.00 91.31 181 CYS A C 1
ATOM 1462 O O . CYS A 1 181 ? 21.122 -20.643 -1.188 1.00 91.31 181 CYS A O 1
ATOM 1464 N N . LEU A 1 182 ? 20.504 -19.194 0.422 1.00 93.06 182 LEU A N 1
ATOM 1465 C CA . LEU A 1 182 ? 21.581 -18.236 0.168 1.00 93.06 182 LEU A CA 1
ATOM 1466 C C . LEU A 1 182 ? 22.967 -18.854 0.384 1.00 93.06 182 LEU A C 1
ATOM 1468 O O . LEU A 1 182 ? 23.892 -18.468 -0.308 1.00 93.06 182 LEU A O 1
ATOM 1472 N N . VAL A 1 183 ? 23.129 -19.835 1.276 1.00 92.81 183 VAL A N 1
ATOM 1473 C CA . VAL A 1 183 ? 24.416 -20.529 1.474 1.00 92.81 183 VAL A CA 1
ATOM 1474 C C . VAL A 1 183 ? 24.566 -21.735 0.540 1.00 92.81 183 VAL A C 1
ATOM 1476 O O . VAL A 1 183 ? 25.611 -21.920 -0.083 1.00 92.81 183 VAL A O 1
ATOM 1479 N N . ALA A 1 184 ? 23.522 -22.553 0.406 1.00 90.25 184 ALA A N 1
ATOM 1480 C CA . ALA A 1 184 ? 23.567 -23.802 -0.346 1.00 90.25 184 ALA A CA 1
ATOM 1481 C C . ALA A 1 184 ? 23.696 -23.584 -1.861 1.00 90.25 184 ALA A C 1
ATOM 1483 O O . ALA A 1 184 ? 24.424 -24.322 -2.524 1.00 90.25 184 ALA A O 1
ATOM 1484 N N . ILE A 1 185 ? 23.022 -22.574 -2.423 1.00 89.50 185 ILE A N 1
ATOM 1485 C CA . ILE A 1 185 ? 23.036 -22.330 -3.873 1.00 89.50 185 ILE A CA 1
ATOM 1486 C C . ILE A 1 185 ? 24.437 -21.921 -4.368 1.00 89.50 185 ILE A C 1
ATOM 1488 O O . ILE A 1 185 ? 24.894 -22.531 -5.334 1.00 89.50 185 ILE A O 1
ATOM 1492 N N . PRO A 1 186 ? 25.174 -20.983 -3.734 1.00 88.69 186 PRO A N 1
ATOM 1493 C CA . PRO A 1 186 ? 26.566 -20.710 -4.097 1.00 88.69 186 PRO A CA 1
ATOM 1494 C C . PRO A 1 186 ? 27.472 -21.944 -4.052 1.00 88.69 186 PRO A C 1
ATOM 1496 O O . PRO A 1 186 ? 28.280 -22.131 -4.959 1.00 88.69 186 PRO A O 1
ATOM 1499 N N . ILE A 1 187 ? 27.318 -22.807 -3.039 1.00 90.31 187 ILE A N 1
ATOM 1500 C CA . ILE A 1 187 ? 28.092 -24.054 -2.922 1.00 90.31 187 ILE A CA 1
ATOM 1501 C C . ILE A 1 187 ? 27.779 -24.985 -4.099 1.00 90.31 187 ILE A C 1
ATOM 1503 O O . ILE A 1 187 ? 28.694 -25.489 -4.747 1.00 90.31 187 ILE A O 1
ATOM 1507 N N . LEU A 1 188 ? 26.497 -25.169 -4.425 1.00 88.19 188 LEU A N 1
ATOM 1508 C CA . LEU A 1 188 ? 26.080 -25.973 -5.575 1.00 88.19 188 LEU A CA 1
ATOM 1509 C C . LEU A 1 188 ? 26.643 -25.405 -6.885 1.00 88.19 188 LEU A C 1
ATOM 1511 O O . LEU A 1 188 ? 27.215 -26.148 -7.677 1.00 88.19 188 LEU A O 1
ATOM 1515 N N . ILE A 1 189 ? 26.563 -24.087 -7.091 1.00 87.44 189 ILE A N 1
ATOM 1516 C CA . ILE A 1 189 ? 27.139 -23.409 -8.263 1.00 87.44 189 ILE A CA 1
ATOM 1517 C C . ILE A 1 189 ? 28.660 -23.609 -8.342 1.00 87.44 189 ILE A C 1
ATOM 1519 O O . ILE A 1 189 ? 29.199 -23.796 -9.435 1.00 87.44 189 ILE A O 1
ATOM 1523 N N . ALA A 1 190 ? 29.364 -23.596 -7.207 1.00 85.94 190 ALA A N 1
ATOM 1524 C CA . ALA A 1 190 ? 30.811 -23.778 -7.171 1.00 85.94 190 ALA A CA 1
ATOM 1525 C C . ALA A 1 190 ? 31.243 -25.170 -7.663 1.00 85.94 190 ALA A C 1
ATOM 1527 O O . ALA A 1 190 ? 32.256 -25.265 -8.363 1.00 85.94 190 ALA A O 1
ATOM 1528 N N . VAL A 1 191 ? 30.456 -26.206 -7.342 1.00 89.81 191 VAL A N 1
ATOM 1529 C CA . VAL A 1 191 ? 30.725 -27.622 -7.658 1.00 89.81 191 VAL A CA 1
ATOM 1530 C C . VAL A 1 191 ? 30.184 -28.036 -9.037 1.00 89.81 191 VAL A C 1
ATOM 1532 O O . VAL A 1 191 ? 30.636 -29.029 -9.605 1.00 89.81 191 VAL A O 1
ATOM 1535 N N . LEU A 1 192 ? 29.247 -27.281 -9.621 1.00 85.31 192 LEU A N 1
ATOM 1536 C CA . LEU A 1 192 ? 28.676 -27.612 -10.928 1.00 85.31 192 LEU A CA 1
ATOM 1537 C C . LEU A 1 192 ? 29.715 -27.495 -12.067 1.00 85.31 192 LEU A C 1
ATOM 1539 O O . LEU A 1 192 ? 30.362 -26.452 -12.214 1.00 85.31 192 LEU A O 1
ATOM 1543 N N . PRO A 1 193 ? 29.829 -28.517 -12.940 1.00 79.50 193 PRO A N 1
ATOM 1544 C CA . PRO A 1 193 ? 30.837 -28.550 -14.001 1.00 79.50 193 PRO A CA 1
ATOM 1545 C C . PRO A 1 193 ? 30.548 -27.583 -15.159 1.00 79.50 193 PRO A C 1
ATOM 1547 O O . PRO A 1 193 ? 31.453 -27.254 -15.917 1.00 79.50 193 PRO A O 1
ATOM 1550 N N . ASN A 1 194 ? 29.306 -27.107 -15.316 1.00 79.69 194 ASN A N 1
ATOM 1551 C CA . ASN A 1 194 ? 28.895 -26.314 -16.478 1.00 79.69 194 ASN A CA 1
ATOM 1552 C C . ASN A 1 194 ? 28.293 -24.956 -16.083 1.00 79.69 194 ASN A C 1
ATOM 1554 O O . ASN A 1 194 ? 27.082 -24.740 -16.136 1.00 79.69 194 ASN A O 1
ATOM 1558 N N . LYS A 1 195 ? 29.167 -24.032 -15.671 1.00 77.56 195 LYS A N 1
ATOM 1559 C CA . LYS A 1 195 ? 28.806 -22.707 -15.130 1.00 77.56 195 LYS A CA 1
ATOM 1560 C C . LYS A 1 195 ? 28.239 -21.733 -16.176 1.00 77.56 195 LYS A C 1
ATOM 1562 O O . LYS A 1 195 ? 27.604 -20.750 -15.811 1.00 77.56 195 LYS A O 1
ATOM 1567 N N . SER A 1 196 ? 28.430 -22.003 -17.469 1.00 74.94 196 SER A N 1
ATOM 1568 C CA . SER A 1 196 ? 28.030 -21.112 -18.574 1.00 74.94 196 SER A CA 1
ATOM 1569 C C . SER A 1 196 ? 26.517 -21.041 -18.815 1.00 74.94 196 SER A C 1
ATOM 1571 O O . SER A 1 196 ? 26.048 -20.103 -19.450 1.00 74.94 196 SER A O 1
ATOM 1573 N N . LYS A 1 197 ? 25.740 -22.000 -18.293 1.00 81.00 197 LYS A N 1
ATOM 1574 C CA . LYS A 1 197 ? 24.270 -22.035 -18.422 1.00 81.00 197 LYS A CA 1
ATOM 1575 C C . LYS A 1 197 ? 23.532 -21.344 -17.270 1.00 81.00 197 LYS A C 1
ATOM 1577 O O . LYS A 1 197 ? 22.305 -21.389 -17.214 1.00 81.00 197 LYS A O 1
ATOM 1582 N N . ILE A 1 198 ? 24.260 -20.742 -16.331 1.00 83.44 198 ILE A N 1
ATOM 1583 C CA . ILE A 1 198 ? 23.667 -20.102 -15.157 1.00 83.44 198 ILE A CA 1
ATOM 1584 C C . ILE A 1 198 ? 23.134 -18.722 -15.544 1.00 83.44 198 ILE A C 1
ATOM 1586 O O . ILE A 1 198 ? 23.861 -17.883 -16.073 1.00 83.44 198 ILE A O 1
ATOM 1590 N N . ASN A 1 199 ? 21.861 -18.470 -15.235 1.00 85.94 199 ASN A N 1
ATOM 1591 C CA . ASN A 1 199 ? 21.274 -17.139 -15.332 1.00 85.94 199 ASN A CA 1
ATOM 1592 C C . ASN A 1 199 ? 21.723 -16.289 -14.133 1.00 85.94 199 ASN A C 1
ATOM 1594 O O . ASN A 1 199 ? 21.041 -16.231 -13.108 1.00 85.94 199 ASN A O 1
ATOM 1598 N N . TRP A 1 200 ? 22.881 -15.643 -14.272 1.00 84.31 200 TRP A N 1
ATOM 1599 C CA . TRP A 1 200 ? 23.470 -14.795 -13.233 1.00 84.31 200 TRP A CA 1
ATOM 1600 C C . TRP A 1 200 ? 22.555 -13.641 -12.815 1.00 84.31 200 TRP A C 1
ATOM 1602 O O . TRP A 1 200 ? 22.420 -13.386 -11.624 1.00 84.31 200 TRP A O 1
ATOM 1612 N N . ALA A 1 201 ? 21.835 -13.025 -13.757 1.00 80.56 201 ALA A N 1
ATOM 1613 C CA . ALA A 1 201 ? 20.895 -11.947 -13.448 1.00 80.56 201 ALA A CA 1
ATOM 1614 C C . ALA A 1 201 ? 19.728 -12.433 -12.568 1.00 80.56 201 ALA A C 1
ATOM 1616 O O . ALA A 1 201 ? 19.361 -11.792 -11.585 1.00 80.56 201 ALA A O 1
ATOM 1617 N N . GLY A 1 202 ? 19.161 -13.601 -12.888 1.00 82.94 202 GLY A N 1
ATOM 1618 C CA . GLY A 1 202 ? 18.127 -14.224 -12.060 1.00 82.94 202 GLY A CA 1
ATOM 1619 C C . GLY A 1 202 ? 18.645 -14.603 -10.670 1.00 82.94 202 GLY A C 1
ATOM 1620 O O . GLY A 1 202 ? 17.943 -14.412 -9.676 1.00 82.94 202 GLY A O 1
ATOM 1621 N N . PHE A 1 203 ? 19.885 -15.092 -10.597 1.00 85.06 203 PHE A N 1
ATOM 1622 C CA . PHE A 1 203 ? 20.545 -15.422 -9.337 1.00 85.06 203 PHE A CA 1
ATOM 1623 C C . PHE A 1 203 ? 20.750 -14.183 -8.456 1.00 85.06 203 PHE A C 1
ATOM 1625 O O . PHE A 1 203 ? 20.342 -14.203 -7.299 1.00 85.06 203 PHE A O 1
ATOM 1632 N N . GLU A 1 204 ? 21.295 -13.092 -8.997 1.00 85.44 204 GLU A N 1
ATOM 1633 C CA . GLU A 1 204 ? 21.497 -11.831 -8.270 1.00 85.44 204 GLU A CA 1
ATOM 1634 C C . GLU A 1 204 ? 20.184 -11.259 -7.726 1.00 85.44 204 GLU A C 1
ATOM 1636 O O . GLU A 1 204 ? 20.106 -10.877 -6.556 1.00 85.44 204 GLU A O 1
ATOM 1641 N N . LEU A 1 205 ? 19.124 -11.262 -8.542 1.00 83.69 205 LEU A N 1
ATOM 1642 C CA . LEU A 1 205 ? 17.798 -10.804 -8.125 1.00 83.69 205 LEU A CA 1
ATOM 1643 C C . LEU A 1 205 ? 17.225 -11.659 -6.989 1.00 83.69 205 LEU A C 1
ATOM 1645 O O . LEU A 1 205 ? 16.708 -11.117 -6.007 1.00 83.69 205 LEU A O 1
ATOM 1649 N N . ALA A 1 206 ? 17.338 -12.986 -7.089 1.00 84.81 206 ALA A N 1
ATOM 1650 C CA . ALA A 1 206 ? 16.898 -13.894 -6.035 1.00 84.81 206 ALA A CA 1
ATOM 1651 C C . ALA A 1 206 ? 17.702 -13.690 -4.740 1.00 84.81 206 ALA A C 1
ATOM 1653 O O . ALA A 1 206 ? 17.127 -13.683 -3.649 1.00 84.81 206 ALA A O 1
ATOM 1654 N N . TYR A 1 207 ? 19.013 -13.463 -4.858 1.00 90.75 207 TYR A N 1
ATOM 1655 C CA . TYR A 1 207 ? 19.908 -13.235 -3.726 1.00 90.75 207 TYR A CA 1
ATOM 1656 C C . TYR A 1 207 ? 19.569 -11.936 -2.989 1.00 90.75 207 TYR A C 1
ATOM 1658 O O . TYR A 1 207 ? 19.405 -11.929 -1.766 1.00 90.75 207 TYR A O 1
ATOM 1666 N N . ALA A 1 208 ? 19.382 -10.845 -3.738 1.00 90.38 208 ALA A N 1
ATOM 1667 C CA . ALA A 1 208 ? 18.969 -9.557 -3.196 1.00 90.38 208 ALA A CA 1
ATOM 1668 C C . ALA A 1 208 ? 17.600 -9.648 -2.498 1.00 90.38 208 ALA A C 1
ATOM 1670 O O . ALA A 1 208 ? 17.438 -9.143 -1.385 1.00 90.38 208 ALA A O 1
ATOM 1671 N N . GLY A 1 209 ? 16.632 -10.338 -3.113 1.00 86.81 209 GLY A N 1
ATOM 1672 C CA . GLY A 1 209 ? 15.309 -10.566 -2.529 1.00 86.81 209 GLY A CA 1
ATOM 1673 C C . GLY A 1 209 ? 15.357 -11.382 -1.233 1.00 86.81 209 GLY A C 1
ATOM 1674 O O . GLY A 1 209 ? 14.730 -11.003 -0.242 1.00 86.81 209 GLY A O 1
ATOM 1675 N N . GLY A 1 210 ? 16.141 -12.465 -1.212 1.00 91.12 210 GLY A N 1
ATOM 1676 C CA . GLY A 1 210 ? 16.327 -13.311 -0.031 1.00 91.12 210 GLY A CA 1
ATOM 1677 C C . GLY A 1 210 ? 16.969 -12.557 1.135 1.00 91.12 210 GLY A C 1
ATOM 1678 O O . GLY A 1 210 ? 16.441 -12.580 2.249 1.00 91.12 210 GLY A O 1
ATOM 1679 N N . LEU A 1 211 ? 18.058 -11.826 0.874 1.00 93.25 211 LEU A N 1
ATOM 1680 C CA . LEU A 1 211 ? 18.727 -10.996 1.881 1.00 93.25 211 LEU A CA 1
ATOM 1681 C C . LEU A 1 211 ? 17.794 -9.922 2.444 1.00 93.25 211 LEU A C 1
ATOM 1683 O O . LEU A 1 211 ? 17.712 -9.752 3.662 1.00 93.25 211 LEU A O 1
ATOM 1687 N N . PHE A 1 212 ? 17.054 -9.230 1.574 1.00 90.44 212 PHE A N 1
ATOM 1688 C CA . PHE A 1 212 ? 16.085 -8.220 1.988 1.00 90.44 212 PHE A CA 1
ATOM 1689 C C . PHE A 1 212 ? 14.999 -8.809 2.899 1.00 90.44 212 PHE A C 1
ATOM 1691 O O . PHE A 1 212 ? 14.701 -8.235 3.948 1.00 90.44 212 PHE A O 1
ATOM 1698 N N . PHE A 1 213 ? 14.434 -9.967 2.544 1.00 90.25 213 PHE A N 1
ATOM 1699 C CA . PHE A 1 213 ? 13.402 -10.621 3.351 1.00 90.25 213 PHE A CA 1
ATOM 1700 C C . PHE A 1 213 ? 13.919 -11.019 4.740 1.00 90.25 213 PHE A C 1
ATOM 1702 O O . PHE A 1 213 ? 13.270 -10.727 5.746 1.00 90.25 213 PHE A O 1
ATOM 1709 N N . ILE A 1 214 ? 15.106 -11.631 4.813 1.00 92.25 214 ILE A N 1
ATOM 1710 C CA . ILE A 1 214 ? 15.741 -12.001 6.087 1.00 92.25 214 ILE A CA 1
ATOM 1711 C C . ILE A 1 214 ? 15.969 -10.757 6.946 1.00 92.25 214 ILE A C 1
ATOM 1713 O O . ILE A 1 214 ? 15.601 -10.743 8.122 1.00 92.25 214 ILE A O 1
ATOM 1717 N N . PHE A 1 215 ? 16.520 -9.695 6.353 1.00 91.75 215 PHE A N 1
ATOM 1718 C CA . PHE A 1 215 ? 16.769 -8.442 7.055 1.00 91.75 215 PHE A CA 1
ATOM 1719 C C . PHE A 1 215 ? 15.481 -7.853 7.646 1.00 91.75 215 PHE A C 1
ATOM 1721 O O . PHE A 1 215 ? 15.463 -7.490 8.821 1.00 91.75 215 PHE A O 1
ATOM 1728 N N . GLN A 1 216 ? 14.386 -7.827 6.879 1.00 88.25 216 GLN A N 1
ATOM 1729 C CA . GLN A 1 216 ? 13.082 -7.363 7.363 1.00 88.25 216 GLN A CA 1
ATOM 1730 C C . GLN A 1 216 ? 12.583 -8.196 8.551 1.00 88.25 216 GLN A C 1
ATOM 1732 O O . GLN A 1 216 ? 12.213 -7.640 9.586 1.00 88.25 216 GLN A O 1
ATOM 1737 N N . VAL A 1 217 ? 12.628 -9.530 8.459 1.00 89.00 217 VAL A N 1
ATOM 1738 C CA . VAL A 1 217 ? 12.207 -10.416 9.561 1.00 89.00 217 VAL A CA 1
ATOM 1739 C C . VAL A 1 217 ? 13.018 -10.154 10.835 1.00 89.00 217 VAL A C 1
ATOM 1741 O O . VAL A 1 217 ? 12.443 -10.071 11.925 1.00 89.00 217 VAL A O 1
ATOM 1744 N N . LEU A 1 218 ? 14.337 -9.986 10.714 1.00 89.94 218 LEU A N 1
ATOM 1745 C CA . LEU A 1 218 ? 15.215 -9.698 11.849 1.00 89.94 218 LEU A CA 1
ATOM 1746 C C . LEU A 1 218 ? 14.959 -8.304 12.440 1.00 89.94 218 LEU A C 1
ATOM 1748 O O . LEU A 1 218 ? 14.829 -8.173 13.660 1.00 89.94 218 LEU A O 1
ATOM 1752 N N . ALA A 1 219 ? 14.831 -7.275 11.600 1.00 87.31 219 ALA A N 1
ATOM 1753 C CA . ALA A 1 219 ? 14.606 -5.896 12.026 1.00 87.31 219 ALA A CA 1
ATOM 1754 C C . ALA A 1 219 ? 13.294 -5.741 12.814 1.00 87.31 219 ALA A C 1
ATOM 1756 O O . ALA A 1 219 ? 13.288 -5.171 13.910 1.00 87.31 219 ALA A O 1
ATOM 1757 N N . TYR A 1 220 ? 12.195 -6.315 12.312 1.00 84.06 220 TYR A N 1
ATOM 1758 C CA . TYR A 1 220 ? 10.895 -6.283 12.990 1.00 84.06 220 TYR A CA 1
ATOM 1759 C C . TYR A 1 220 ? 10.929 -6.987 14.353 1.00 84.06 220 TYR A C 1
ATOM 1761 O O . TYR A 1 220 ? 10.341 -6.510 15.326 1.00 84.06 220 TYR A O 1
ATOM 1769 N N . ARG A 1 221 ? 11.646 -8.111 14.455 1.00 83.31 221 ARG A N 1
ATOM 1770 C CA . ARG A 1 221 ? 11.767 -8.865 15.711 1.00 83.31 221 ARG A CA 1
ATOM 1771 C C . ARG A 1 221 ? 12.660 -8.165 16.731 1.00 83.31 221 ARG A C 1
ATOM 1773 O O . ARG A 1 221 ? 12.315 -8.162 17.911 1.00 83.31 221 ARG A O 1
ATOM 1780 N N . LYS A 1 222 ? 13.740 -7.511 16.289 1.00 83.88 222 LYS A N 1
ATOM 1781 C CA . LYS A 1 222 ? 14.598 -6.694 17.161 1.00 83.88 222 LYS A CA 1
ATOM 1782 C C . LYS A 1 222 ? 13.819 -5.521 17.763 1.00 83.88 222 LYS A C 1
ATOM 1784 O O . LYS A 1 222 ? 13.860 -5.342 18.976 1.00 83.88 222 LYS A O 1
ATOM 1789 N N . LYS A 1 223 ? 13.040 -4.798 16.945 1.00 75.19 223 LYS A N 1
ATOM 1790 C CA . LYS A 1 223 ? 12.198 -3.672 17.395 1.00 75.19 223 LYS A CA 1
ATOM 1791 C C . LYS A 1 223 ? 11.172 -4.091 18.456 1.00 75.19 223 LYS A C 1
ATOM 1793 O O . LYS A 1 223 ? 10.922 -3.346 19.397 1.00 75.19 223 LYS A O 1
ATOM 1798 N N . LYS A 1 224 ? 10.611 -5.298 18.329 1.00 64.62 224 LYS A N 1
ATOM 1799 C CA . LYS A 1 224 ? 9.688 -5.863 19.323 1.00 64.62 224 LYS A CA 1
ATOM 1800 C C . LYS A 1 224 ? 10.377 -6.217 20.648 1.00 64.62 224 LYS A C 1
ATOM 1802 O O . LYS A 1 224 ? 9.773 -6.060 21.700 1.00 64.62 224 LYS A O 1
ATOM 1807 N N . SER A 1 225 ? 11.616 -6.707 20.606 1.00 57.84 225 SER A N 1
ATOM 1808 C CA . SER A 1 225 ? 12.377 -7.031 21.821 1.00 57.84 225 SER A CA 1
ATOM 1809 C C . SER A 1 225 ? 12.769 -5.778 22.606 1.00 57.84 225 SER A C 1
ATOM 1811 O O . SER A 1 225 ? 12.790 -5.818 23.827 1.00 57.84 225 SER A O 1
ATOM 1813 N N . SER A 1 226 ? 13.059 -4.669 21.918 1.00 54.97 226 SER A N 1
ATOM 1814 C CA . SER A 1 226 ? 13.420 -3.396 22.554 1.00 54.97 226 SER A CA 1
ATOM 1815 C C . SER A 1 226 ? 12.237 -2.629 23.148 1.00 54.97 226 SER A C 1
ATOM 1817 O O . SER A 1 226 ? 12.462 -1.734 23.941 1.00 54.97 226 SER A O 1
ATOM 1819 N N . SER A 1 227 ? 10.993 -2.939 22.768 1.00 50.53 227 SER A N 1
ATOM 1820 C CA . SER A 1 227 ? 9.788 -2.313 23.342 1.00 50.53 227 SER A CA 1
ATOM 1821 C C . SER A 1 227 ? 9.218 -3.074 24.549 1.00 50.53 227 SER A C 1
ATOM 1823 O O . SER A 1 227 ? 8.110 -2.779 24.983 1.00 50.53 227 SER A O 1
ATOM 1825 N N . LEU A 1 228 ? 9.912 -4.119 25.011 1.00 43.34 228 LEU A N 1
ATOM 1826 C CA . LEU A 1 228 ? 9.544 -4.956 26.162 1.00 43.34 228 LEU A CA 1
ATOM 1827 C C . LEU A 1 228 ? 10.529 -4.796 27.341 1.00 43.34 228 LEU A C 1
ATOM 1829 O O . LEU A 1 228 ? 10.403 -5.515 28.329 1.00 43.34 228 LEU A O 1
ATOM 1833 N N . HIS A 1 229 ? 11.487 -3.874 27.222 1.00 36.34 229 HIS A N 1
ATOM 1834 C CA . HIS A 1 229 ? 12.433 -3.446 28.255 1.00 36.34 229 HIS A CA 1
ATOM 1835 C C . HIS A 1 229 ? 12.246 -1.954 28.510 1.00 36.34 229 HIS A C 1
ATOM 1837 O O . HIS A 1 229 ? 12.420 -1.554 29.679 1.00 36.34 229 HIS A O 1
#

Radius of gyration: 23.47 Å; chains: 1; bounding box: 50×45×68 Å

pLDDT: mean 88.11, std 9.87, range [36.34, 97.81]

Foldseek 3Di:
DDKWKAKFFDVVQLVVLLVCLLVVLVVCVVVPAPPPDDPVVVVVSVCCSVVSSVVVSVQQGIWIWMWDDDLFKIKIDTPGDHPPDDDHIDMDTPLQFAEWEWDDDDFWTWTWTAGPVRDIDIGIHGPPDDPTCVVVCVVVVVVSLVVCVPVCVPRPHRYYYDDDCLRDPNLVVLLVVLVCCLVVVVVVCVPDPCNPPDPVVVVVVSNVVSVVSNVSSVVVVVVVVVVVD

Organism: NCBI:txid2575867

Sequence (229 aa):
METFQIRASSWVIYILTLLTVIFAGSALGIALLPTKGNPPVAIAMTIVIIGGAFYATRFTARAMTEWTITENEIQLRWLGQFIFHNKPDLNFSWSDIQEYKYQPDRNFDLFKLKLTDGRTIKLWHNTSTTNDDFQKFVSSFEGRVQTYNTKDSEASNDIKRSKTIYETRLGLVLAIFAGICLVAIPILIAVLPNKSKINWAGFELAYAGGLFFIFQVLAYRKKKSSSLH